Protein AF-A0A8H9XFQ2-F1 (afdb_monomer)

Solvent-accessible surface area (backbone atoms only — not comparable to full-atom values): 13974 Å² total; per-residue (Å²): 137,84,81,80,81,81,75,80,72,84,67,90,79,66,85,78,53,62,92,42,47,67,44,28,39,62,65,38,48,61,23,53,52,25,48,76,68,67,37,56,70,60,16,42,54,41,16,53,50,51,41,72,67,38,56,87,44,69,54,39,43,58,32,30,17,53,38,10,50,50,28,44,71,74,66,39,28,67,59,8,27,60,32,12,71,69,31,70,64,68,60,53,28,48,46,31,42,48,10,36,53,43,24,26,52,20,20,36,76,70,67,37,43,70,55,12,43,55,34,46,53,54,41,53,52,27,38,50,47,15,39,41,24,81,91,42,94,43,48,22,47,77,75,50,72,51,77,29,71,68,24,45,32,38,36,34,38,40,72,37,80,53,85,77,30,34,36,44,38,40,32,43,37,43,44,67,53,40,69,50,72,60,36,32,40,34,36,29,36,40,67,64,35,56,75,67,75,40,69,41,50,32,40,35,34,38,41,28,51,65,37,36,36,35,55,47,77,48,79,36,98,57,82,82,46,72,68,60,50,47,53,52,51,37,44,46,59,62,54,72,66,88,54,59,76,54,68,60,64,44,73,91,59,76,58,58,35,54,62,71,70,26,53,48,23,59,111

Mean predicted aligned error: 8.4 Å

Secondary structure (DSSP, 8-state):
-------------SPPP-SSHHHHHHHHHHHHHHHHTT-HHHHHHHHHHHHHHHTT-TTTHHHHHHHHHHHHHTT-HHHHHHHHTTS---SS-HHHHHHHHHHHHHHHHHT-HHHHHHHHHHHHHHHHHHHT-TTSSS--EEEEEEEETTEEEEEEEEEEEETTEEEEEEEEEEESSTTSPPEEEEEEE-HHHHHTT-TTEEEEEEE-SSBEEEEEEEE-SSPPPHHHHHHHHHHHHHS---------B--SSS-THHHHH-TTTT-

Radius of gyration: 20.67 Å; Cα contacts (8 Å, |Δi|>4): 524; chains: 1; bounding box: 49×50×62 Å

Structure (mmCIF, N/CA/C/O backbone):
data_AF-A0A8H9XFQ2-F1
#
_entry.id   AF-A0A8H9XFQ2-F1
#
loop_
_atom_site.group_PDB
_atom_site.id
_atom_site.type_symbol
_atom_site.label_atom_id
_atom_site.label_alt_id
_atom_site.label_comp_id
_atom_site.label_asym_id
_atom_site.label_entity_id
_atom_site.label_seq_id
_atom_site.pdbx_PDB_ins_code
_atom_site.Cartn_x
_atom_site.Cartn_y
_atom_site.Cartn_z
_atom_site.occupancy
_atom_site.B_iso_or_equiv
_atom_site.auth_seq_id
_atom_site.auth_comp_id
_atom_site.auth_asym_id
_atom_site.auth_atom_id
_atom_site.pdbx_PDB_model_num
ATOM 1 N N . MET A 1 1 ? 18.571 38.499 -32.032 1.00 35.44 1 MET A N 1
ATOM 2 C CA . MET A 1 1 ? 19.255 37.207 -32.250 1.00 35.44 1 MET A CA 1
ATOM 3 C C . MET A 1 1 ? 19.227 36.461 -30.930 1.00 35.44 1 MET A C 1
ATOM 5 O O . MET A 1 1 ? 20.002 36.789 -30.043 1.00 35.44 1 MET A O 1
ATOM 9 N N . SER A 1 2 ? 18.241 35.579 -30.761 1.00 30.44 2 SER A N 1
ATOM 10 C CA . SER A 1 2 ? 18.031 34.816 -29.528 1.00 30.44 2 SER A CA 1
ATOM 11 C C . SER A 1 2 ? 18.984 33.629 -29.488 1.00 30.44 2 SER A C 1
ATOM 13 O O . SER A 1 2 ? 19.006 32.817 -30.411 1.00 30.44 2 SER A O 1
ATOM 15 N N . LEU A 1 3 ? 19.781 33.562 -28.425 1.00 26.95 3 LEU A N 1
ATOM 16 C CA . LEU A 1 3 ? 20.671 32.452 -28.126 1.00 26.95 3 LEU A CA 1
ATOM 17 C C . LEU A 1 3 ? 19.808 31.295 -27.596 1.00 26.95 3 LEU A C 1
ATOM 19 O O . LEU A 1 3 ? 19.250 31.386 -26.504 1.00 26.95 3 LEU A O 1
ATOM 23 N N . LEU A 1 4 ? 19.649 30.243 -28.403 1.00 33.38 4 LEU A N 1
A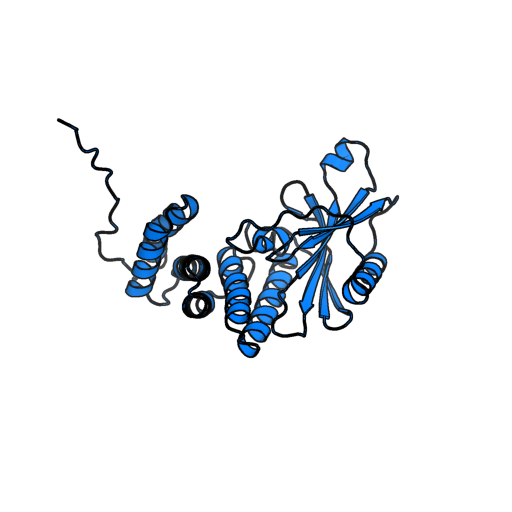TOM 24 C CA . LEU A 1 4 ? 19.074 28.972 -27.968 1.00 33.38 4 LEU A CA 1
ATOM 25 C C . LEU A 1 4 ? 19.936 28.399 -26.838 1.00 33.38 4 LEU A C 1
ATOM 27 O O . LEU A 1 4 ? 21.098 28.052 -27.050 1.00 33.38 4 LEU A O 1
ATOM 31 N N . ALA A 1 5 ? 19.355 28.275 -25.648 1.00 33.88 5 ALA A N 1
ATOM 32 C CA . ALA A 1 5 ? 19.903 27.447 -24.589 1.00 33.88 5 ALA A CA 1
ATOM 33 C C . ALA A 1 5 ? 19.633 25.977 -24.944 1.00 33.88 5 ALA A C 1
ATOM 35 O O . ALA A 1 5 ? 18.516 25.479 -24.805 1.00 33.88 5 ALA A O 1
ATOM 36 N N . LEU A 1 6 ? 20.668 25.305 -25.446 1.00 31.30 6 LEU A N 1
ATOM 37 C CA . LEU A 1 6 ? 20.726 23.854 -25.577 1.00 31.30 6 LEU A CA 1
ATOM 38 C C . LEU A 1 6 ? 20.784 23.271 -24.154 1.00 31.30 6 LEU A C 1
ATOM 40 O O . LEU A 1 6 ? 21.840 23.255 -23.523 1.00 31.30 6 LEU A O 1
ATOM 44 N N . ILE A 1 7 ? 19.645 22.842 -23.615 1.00 36.00 7 ILE A N 1
ATOM 45 C CA . ILE A 1 7 ? 19.634 22.013 -22.408 1.00 36.00 7 ILE A CA 1
ATOM 46 C C . ILE A 1 7 ? 20.032 20.612 -22.862 1.00 36.00 7 ILE A C 1
ATOM 48 O O . ILE A 1 7 ? 19.317 19.971 -23.630 1.00 36.00 7 ILE A O 1
ATOM 52 N N . ALA A 1 8 ? 21.207 20.167 -22.423 1.00 33.91 8 ALA A N 1
ATOM 53 C CA . ALA A 1 8 ? 21.674 18.808 -22.619 1.00 33.91 8 ALA A CA 1
ATOM 54 C C . ALA A 1 8 ? 20.695 17.843 -21.935 1.00 33.91 8 ALA A C 1
ATOM 56 O O . ALA A 1 8 ? 20.708 17.680 -20.716 1.00 33.91 8 ALA A O 1
ATOM 57 N N . ALA A 1 9 ? 19.841 17.204 -22.733 1.00 36.22 9 ALA A N 1
ATOM 58 C CA . ALA A 1 9 ? 19.281 15.917 -22.370 1.00 36.22 9 ALA A CA 1
ATOM 59 C C . ALA A 1 9 ? 20.473 1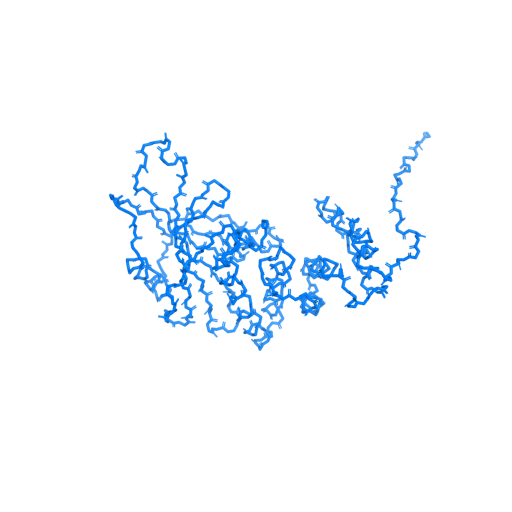4.963 -22.228 1.00 36.22 9 ALA A C 1
ATOM 61 O O . ALA A 1 9 ? 21.181 14.705 -23.206 1.00 36.22 9 ALA A O 1
ATOM 62 N N . ALA A 1 10 ? 20.739 14.493 -21.010 1.00 38.66 10 ALA A N 1
ATOM 63 C CA . ALA A 1 10 ? 21.626 13.361 -20.800 1.00 38.66 10 ALA A CA 1
ATOM 64 C C . ALA A 1 10 ? 20.948 12.151 -21.451 1.00 38.66 10 ALA A C 1
ATOM 66 O O . ALA A 1 10 ? 20.124 11.466 -20.858 1.00 38.66 10 ALA A O 1
ATOM 67 N N . SER A 1 11 ? 21.220 11.970 -22.737 1.00 42.09 11 SER A N 1
ATOM 68 C CA . SER A 1 11 ? 20.744 10.842 -23.512 1.00 42.09 11 SER A CA 1
ATOM 69 C C . SER A 1 11 ? 21.417 9.589 -22.963 1.00 42.09 11 SER A C 1
ATOM 71 O O . SER A 1 11 ? 22.647 9.498 -22.946 1.00 42.09 11 SER A O 1
ATOM 73 N N . LEU A 1 12 ? 20.604 8.625 -22.528 1.00 50.00 12 LEU A N 1
ATOM 74 C CA . LEU A 1 12 ? 20.965 7.211 -22.393 1.00 50.00 12 LEU A CA 1
ATOM 75 C C . LEU A 1 12 ? 21.441 6.708 -23.772 1.00 50.00 12 LEU A C 1
ATOM 77 O O . LEU A 1 12 ? 20.681 6.116 -24.526 1.00 50.00 12 LEU A O 1
ATOM 81 N N . SER A 1 13 ? 22.663 7.063 -24.169 1.00 48.34 13 SER A N 1
ATOM 82 C CA . SER A 1 13 ? 23.185 6.887 -25.535 1.00 48.34 13 SER A CA 1
ATOM 83 C C . SER A 1 13 ? 24.224 5.766 -25.646 1.00 48.34 13 SER A C 1
ATOM 85 O O . SER A 1 13 ? 24.787 5.549 -26.717 1.00 48.34 13 SER A O 1
ATOM 87 N N . GLY A 1 14 ? 24.449 5.018 -24.563 1.00 63.50 14 GLY A N 1
ATOM 88 C CA . GLY A 1 14 ? 25.189 3.756 -24.577 1.00 63.50 14 GLY A CA 1
ATOM 89 C C . GLY A 1 14 ? 24.243 2.549 -24.574 1.00 63.50 14 GLY A C 1
ATOM 90 O O . GLY A 1 14 ? 23.127 2.664 -24.063 1.00 63.50 14 GLY A O 1
ATOM 91 N N . PRO A 1 15 ? 24.660 1.392 -25.124 1.00 79.62 15 PRO A N 1
ATOM 92 C CA . PRO A 1 15 ? 23.912 0.151 -24.953 1.00 79.62 15 PRO A CA 1
ATOM 93 C C . PRO A 1 15 ? 23.769 -0.158 -23.458 1.00 79.62 15 PRO A C 1
ATOM 95 O O . PRO A 1 15 ? 24.742 -0.072 -22.709 1.00 79.62 15 PRO A O 1
ATOM 98 N N . ILE A 1 16 ? 22.552 -0.493 -23.030 1.00 85.88 16 ILE A N 1
ATOM 99 C CA . ILE A 1 16 ? 22.279 -0.894 -21.648 1.00 85.88 16 ILE A CA 1
ATOM 100 C C . ILE A 1 16 ? 22.925 -2.262 -21.418 1.00 85.88 16 ILE A C 1
ATOM 102 O O . ILE A 1 16 ? 22.633 -3.219 -22.137 1.00 85.88 16 ILE A O 1
ATOM 106 N N . ASP A 1 17 ? 23.816 -2.341 -20.432 1.00 86.25 17 ASP A N 1
ATOM 107 C CA . ASP A 1 17 ? 24.439 -3.591 -20.012 1.00 86.25 17 ASP A CA 1
ATOM 108 C C . ASP A 1 17 ? 23.538 -4.321 -19.007 1.00 86.25 17 ASP A C 1
ATOM 110 O O . ASP A 1 17 ? 23.160 -3.776 -17.970 1.00 86.25 17 ASP A O 1
ATOM 114 N N . CYS A 1 18 ? 23.208 -5.571 -19.326 1.00 89.88 18 CYS A N 1
ATOM 115 C CA . CYS A 1 18 ? 22.361 -6.442 -18.516 1.00 89.88 18 CYS A CA 1
ATOM 116 C C . CYS A 1 18 ? 23.128 -7.662 -17.973 1.00 89.88 18 CYS A C 1
ATOM 118 O O . CYS A 1 18 ? 22.508 -8.621 -17.516 1.00 89.88 18 CYS A O 1
ATOM 120 N N . GLN A 1 19 ? 24.467 -7.676 -18.056 1.00 88.88 19 GLN A N 1
ATOM 121 C CA . GLN A 1 19 ? 25.285 -8.822 -17.637 1.00 88.88 19 GLN A CA 1
ATOM 122 C C . GLN A 1 19 ? 25.422 -8.963 -16.118 1.00 88.88 19 GLN A C 1
ATOM 124 O O . GLN A 1 19 ? 25.787 -10.034 -15.633 1.00 88.88 19 GLN A O 1
ATOM 129 N N . SER A 1 20 ? 25.134 -7.907 -15.356 1.00 89.69 20 SER A N 1
ATOM 130 C CA . SER A 1 20 ? 25.153 -7.945 -13.896 1.00 89.69 20 SER A CA 1
ATOM 131 C C . SER A 1 20 ? 24.026 -7.112 -13.301 1.00 89.69 20 SER A C 1
ATOM 133 O O . SER A 1 20 ? 23.589 -6.126 -13.893 1.00 89.69 20 SER A O 1
ATOM 135 N N . ARG A 1 21 ? 23.603 -7.474 -12.087 1.00 88.38 21 ARG A N 1
ATOM 136 C CA . ARG A 1 21 ? 22.627 -6.698 -11.316 1.00 88.38 21 ARG A CA 1
ATOM 137 C C . ARG A 1 21 ? 23.051 -5.237 -11.152 1.00 88.38 21 ARG A C 1
ATOM 139 O O . ARG A 1 21 ? 22.218 -4.352 -11.294 1.00 88.38 21 ARG A O 1
ATOM 146 N N . GLU A 1 22 ? 24.329 -4.980 -10.872 1.00 89.94 22 GLU A N 1
ATOM 147 C CA . GLU A 1 22 ? 24.833 -3.613 -10.678 1.00 89.94 22 GLU A CA 1
ATOM 148 C C . GLU A 1 22 ? 24.691 -2.776 -11.954 1.00 89.94 22 GLU A C 1
ATOM 150 O O . GLU A 1 22 ? 24.220 -1.644 -11.894 1.00 89.94 22 GLU A O 1
ATOM 155 N N . ALA A 1 23 ? 24.988 -3.360 -13.118 1.00 89.81 23 ALA A N 1
ATOM 156 C CA . ALA A 1 23 ? 24.815 -2.685 -14.403 1.00 89.81 23 ALA A CA 1
ATOM 157 C C . ALA A 1 23 ? 23.341 -2.329 -14.681 1.00 89.81 23 ALA A C 1
ATOM 159 O O . ALA A 1 23 ? 23.038 -1.214 -15.112 1.00 89.81 23 ALA A O 1
ATOM 160 N N . VAL A 1 24 ? 22.409 -3.231 -14.351 1.00 90.62 24 VAL A N 1
ATOM 161 C CA . VAL A 1 24 ? 20.963 -2.973 -14.468 1.00 90.62 24 VAL A CA 1
ATOM 162 C C . VAL A 1 24 ? 20.511 -1.872 -13.500 1.00 90.62 24 VAL A C 1
ATOM 164 O O . VAL A 1 24 ? 19.726 -0.994 -13.874 1.00 90.62 24 VAL A O 1
ATOM 167 N N . LEU A 1 25 ? 21.014 -1.873 -12.262 1.00 87.81 25 LEU A N 1
ATOM 168 C CA . LEU A 1 25 ? 20.717 -0.829 -11.277 1.00 87.81 25 LEU A CA 1
ATOM 169 C C . LEU A 1 25 ? 21.249 0.538 -11.724 1.00 87.81 25 LEU A C 1
ATOM 171 O O . LEU A 1 25 ? 20.534 1.536 -11.614 1.00 87.81 25 LEU A O 1
ATOM 175 N N . ASP A 1 26 ? 22.459 0.591 -12.281 1.00 89.81 26 ASP A N 1
ATOM 176 C CA . ASP A 1 26 ? 23.037 1.808 -12.853 1.00 89.81 26 ASP A CA 1
ATOM 177 C C . ASP A 1 26 ? 22.213 2.332 -14.033 1.00 89.81 26 ASP A C 1
ATOM 179 O O . ASP A 1 26 ? 21.959 3.536 -14.109 1.00 89.81 26 ASP A O 1
ATOM 183 N N . ALA A 1 27 ? 21.715 1.446 -14.899 1.00 89.94 27 ALA A N 1
ATOM 184 C CA . ALA A 1 27 ? 20.821 1.817 -15.994 1.00 89.94 27 ALA A CA 1
ATOM 185 C C . ALA A 1 27 ? 19.444 2.306 -15.508 1.00 89.94 27 ALA A C 1
ATOM 187 O O . ALA A 1 27 ? 18.824 3.159 -16.143 1.00 89.94 27 ALA A O 1
ATOM 188 N N . THR A 1 28 ? 18.972 1.811 -14.361 1.00 90.00 28 THR A N 1
ATOM 189 C CA . THR A 1 28 ? 17.671 2.189 -13.785 1.00 90.00 28 THR A CA 1
ATOM 190 C C . THR A 1 28 ? 17.743 3.465 -12.934 1.00 90.00 28 THR A C 1
ATOM 192 O O . THR A 1 28 ? 16.741 4.159 -12.753 1.00 90.00 28 THR A O 1
ATOM 195 N N . ARG A 1 29 ? 18.922 3.844 -12.430 1.00 90.31 29 ARG A N 1
ATOM 196 C CA . ARG A 1 29 ? 19.105 5.031 -11.575 1.00 90.31 29 ARG A CA 1
ATOM 197 C C . ARG A 1 29 ? 18.627 6.346 -12.229 1.00 90.31 29 ARG A C 1
ATOM 199 O O . ARG A 1 29 ? 17.934 7.104 -11.545 1.00 90.31 29 ARG A O 1
ATOM 206 N N . PRO A 1 30 ? 18.902 6.630 -13.519 1.00 90.56 30 PRO A N 1
ATOM 207 C CA . PRO A 1 30 ? 18.349 7.798 -14.208 1.00 90.56 30 PRO A CA 1
ATOM 208 C C . PRO A 1 30 ? 16.820 7.783 -14.304 1.00 90.56 30 PRO A C 1
ATOM 210 O O . PRO A 1 30 ? 16.201 8.835 -14.173 1.00 90.56 30 PRO A O 1
ATOM 213 N N . VAL A 1 31 ? 16.205 6.604 -14.461 1.00 90.75 31 VAL A N 1
ATOM 214 C CA . VAL A 1 31 ? 14.740 6.439 -14.504 1.00 90.75 31 VAL A CA 1
ATOM 215 C C . VAL A 1 31 ? 14.117 6.903 -13.193 1.00 90.75 31 VAL A C 1
ATOM 217 O O . VAL A 1 31 ? 13.203 7.728 -13.187 1.00 90.75 31 VAL A O 1
ATOM 220 N N . LEU A 1 32 ? 14.660 6.429 -12.068 1.00 87.50 32 LEU A N 1
ATOM 221 C CA . LEU A 1 32 ? 14.211 6.834 -10.737 1.00 87.50 32 LEU A CA 1
ATOM 222 C C . LEU A 1 32 ? 14.428 8.335 -10.496 1.00 87.50 32 LEU A C 1
ATOM 224 O O . LEU A 1 32 ? 13.567 9.002 -9.924 1.00 87.50 32 LEU A O 1
ATOM 228 N N . ALA A 1 33 ? 15.561 8.885 -10.942 1.00 87.75 33 ALA A N 1
ATOM 229 C CA . ALA A 1 33 ? 15.841 10.314 -10.827 1.00 87.75 33 ALA A CA 1
ATOM 230 C C . ALA A 1 33 ? 14.840 11.163 -11.631 1.00 87.75 33 ALA A C 1
ATOM 232 O O . ALA A 1 33 ? 14.321 12.149 -11.107 1.00 87.75 33 ALA A O 1
ATOM 233 N N . ALA A 1 34 ? 14.527 10.763 -12.866 1.00 89.00 34 ALA A N 1
ATOM 234 C CA . ALA A 1 34 ? 13.529 11.420 -13.702 1.00 89.00 34 ALA A CA 1
ATOM 235 C C . ALA A 1 34 ? 12.123 11.326 -13.088 1.00 89.00 34 ALA A C 1
ATOM 237 O O . ALA A 1 34 ? 11.422 12.336 -13.032 1.00 89.00 34 ALA A O 1
ATOM 238 N N . TRP A 1 35 ? 11.740 10.159 -12.556 1.00 87.69 35 TRP A N 1
ATOM 239 C CA . TRP A 1 35 ? 10.454 9.962 -11.878 1.00 87.69 35 TRP A CA 1
ATOM 240 C C . TRP A 1 35 ? 10.328 10.856 -10.634 1.00 87.69 35 TRP A C 1
ATOM 242 O O . TRP A 1 35 ? 9.354 11.593 -10.499 1.00 87.69 35 TRP A O 1
ATOM 252 N N . ASN A 1 36 ? 11.355 10.898 -9.776 1.00 84.56 36 ASN A N 1
ATOM 253 C CA . ASN A 1 36 ? 11.384 11.780 -8.600 1.00 84.56 36 ASN A CA 1
ATOM 254 C C . ASN A 1 36 ? 11.344 13.270 -8.979 1.00 84.56 36 ASN A C 1
ATOM 256 O O . ASN A 1 36 ? 10.752 14.079 -8.267 1.00 84.56 36 ASN A O 1
ATOM 260 N N . ALA A 1 37 ? 11.959 13.634 -10.107 1.00 85.62 37 ALA A N 1
ATOM 261 C CA . ALA A 1 37 ? 11.932 14.986 -10.659 1.00 85.62 37 ALA A CA 1
ATOM 262 C C . ALA A 1 37 ? 10.657 15.297 -11.466 1.00 85.62 37 ALA A C 1
ATOM 264 O O . ALA A 1 37 ? 10.576 16.369 -12.065 1.00 85.62 37 ALA A O 1
ATOM 265 N N . GLN A 1 38 ? 9.680 14.382 -11.501 1.00 88.75 38 GLN A N 1
ATOM 266 C CA . GLN A 1 38 ? 8.422 14.517 -12.242 1.00 88.75 38 GLN A CA 1
ATOM 267 C C . GLN A 1 38 ? 8.592 14.709 -13.756 1.00 88.75 38 GLN A C 1
ATOM 269 O O . GLN A 1 38 ? 7.740 15.280 -14.437 1.00 88.75 38 GLN A O 1
ATOM 274 N N . LYS A 1 39 ? 9.698 14.215 -14.311 1.00 91.56 39 LYS A N 1
ATOM 275 C CA . LYS A 1 39 ? 9.962 14.196 -15.750 1.00 91.56 39 LYS A CA 1
ATOM 276 C C . LYS A 1 39 ? 9.398 12.910 -16.350 1.00 91.56 39 LYS A C 1
ATOM 278 O O . LYS A 1 39 ? 10.140 11.986 -16.673 1.00 91.56 39 LYS A O 1
ATOM 283 N N . TRP A 1 40 ? 8.073 12.843 -16.448 1.00 89.69 40 TRP A N 1
ATOM 284 C CA . TRP A 1 40 ? 7.338 11.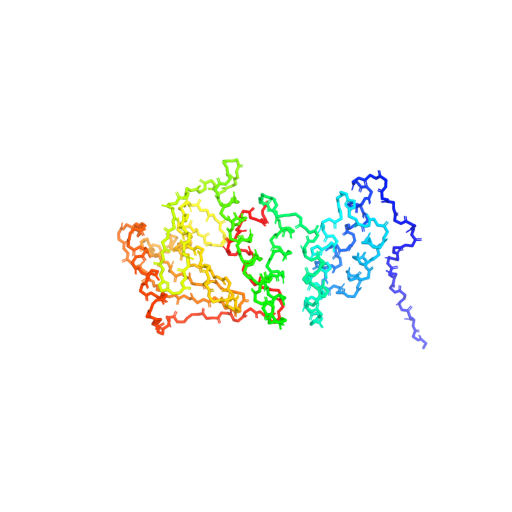604 -16.728 1.00 89.69 40 TRP A CA 1
ATOM 285 C C . TRP A 1 40 ? 7.730 10.933 -18.046 1.00 89.69 40 TRP A C 1
ATOM 287 O O . TRP A 1 40 ? 8.021 9.744 -18.041 1.00 89.69 40 TRP A O 1
ATOM 297 N N . GLU A 1 41 ? 7.849 11.690 -19.139 1.00 92.94 41 GLU A N 1
ATOM 298 C CA . GLU A 1 41 ? 8.255 11.153 -20.451 1.00 92.94 41 GLU A CA 1
ATOM 299 C C . GLU A 1 41 ? 9.685 10.592 -20.457 1.00 92.94 41 GLU A C 1
ATOM 301 O O . GLU A 1 41 ? 9.961 9.560 -21.072 1.00 92.94 41 GLU A O 1
ATOM 306 N N . GLU A 1 42 ? 10.605 11.259 -19.751 1.00 93.69 42 GLU A N 1
ATOM 307 C CA . GLU A 1 42 ? 11.998 10.819 -19.612 1.00 93.69 42 GLU A CA 1
ATOM 308 C C . GLU A 1 42 ? 12.067 9.533 -18.781 1.00 93.69 42 GLU A C 1
ATOM 310 O O . GLU A 1 42 ? 12.721 8.568 -19.180 1.00 93.69 42 GLU A O 1
ATOM 315 N N . ALA A 1 43 ? 11.330 9.489 -17.667 1.00 92.69 43 ALA A N 1
ATOM 316 C CA . ALA A 1 43 ? 11.209 8.299 -16.836 1.00 92.69 43 ALA A CA 1
ATOM 317 C C . ALA A 1 43 ? 10.577 7.137 -17.615 1.00 92.69 43 ALA A C 1
ATOM 319 O O . ALA A 1 43 ? 11.087 6.022 -17.572 1.00 92.69 43 ALA A O 1
ATOM 320 N N . LYS A 1 44 ? 9.514 7.398 -18.382 1.00 93.94 44 LYS A N 1
ATOM 321 C CA . LYS A 1 44 ? 8.823 6.386 -19.182 1.00 93.94 44 LYS A CA 1
ATOM 322 C C . LYS A 1 44 ? 9.746 5.802 -20.244 1.00 93.94 44 LYS A C 1
ATOM 324 O O . LYS A 1 44 ? 9.955 4.594 -20.276 1.00 93.94 44 LYS A O 1
ATOM 329 N N . SER A 1 45 ? 10.359 6.664 -21.052 1.00 94.50 45 SER A N 1
ATOM 330 C CA . SER A 1 45 ? 11.282 6.244 -22.111 1.00 94.50 45 SER A CA 1
ATOM 331 C C . SER A 1 45 ? 12.472 5.462 -21.548 1.00 94.50 45 SER A C 1
ATOM 333 O O . SER A 1 45 ? 12.900 4.471 -22.135 1.00 94.50 45 SER A O 1
ATOM 335 N N . GLY A 1 46 ? 12.997 5.881 -20.392 1.00 94.56 46 GLY A N 1
ATOM 336 C CA . GLY A 1 46 ? 14.079 5.178 -19.710 1.00 94.56 46 GLY A CA 1
ATOM 337 C C . GLY A 1 46 ? 13.658 3.813 -19.156 1.00 94.56 46 GLY A C 1
ATOM 338 O O . GLY A 1 46 ? 14.389 2.840 -19.337 1.00 94.56 46 GLY A O 1
ATOM 339 N N . ALA A 1 47 ? 12.482 3.714 -18.527 1.00 95.25 47 ALA A N 1
ATOM 340 C CA . ALA A 1 47 ? 11.939 2.445 -18.042 1.00 95.25 47 ALA A CA 1
ATOM 341 C C . ALA A 1 47 ? 11.724 1.458 -19.199 1.00 95.25 47 ALA A C 1
ATOM 343 O O . ALA A 1 47 ? 12.190 0.321 -19.124 1.00 95.25 47 ALA A O 1
ATOM 344 N N . ASP A 1 48 ? 11.101 1.917 -20.288 1.00 95.56 48 ASP A N 1
ATOM 345 C CA . ASP A 1 48 ? 10.860 1.118 -21.492 1.00 95.56 48 ASP A CA 1
ATOM 346 C C . ASP A 1 48 ? 12.182 0.623 -22.100 1.00 95.56 48 ASP A C 1
ATOM 348 O O . ASP A 1 48 ? 12.295 -0.549 -22.461 1.00 95.56 48 ASP A O 1
ATOM 352 N N . ALA A 1 49 ? 13.213 1.475 -22.157 1.00 95.00 49 ALA A N 1
ATOM 353 C CA . ALA A 1 49 ? 14.533 1.098 -22.659 1.00 95.00 49 ALA A CA 1
ATOM 354 C C . ALA A 1 49 ? 15.210 0.023 -21.791 1.00 95.00 49 ALA A C 1
ATOM 356 O O . ALA A 1 49 ? 15.722 -0.961 -22.330 1.00 95.00 49 ALA A O 1
ATOM 357 N N . VAL A 1 50 ? 15.189 0.172 -20.459 1.00 94.94 50 VAL A N 1
ATOM 358 C CA . VAL A 1 50 ? 15.750 -0.825 -19.528 1.00 94.94 50 VAL A CA 1
ATOM 359 C C . VAL A 1 50 ? 15.009 -2.155 -19.642 1.00 94.94 50 VAL A C 1
ATOM 361 O O . VAL A 1 50 ? 15.648 -3.201 -19.741 1.00 94.94 50 VAL A O 1
ATOM 364 N N . ILE A 1 51 ? 13.675 -2.133 -19.674 1.00 95.69 51 ILE A N 1
ATOM 365 C CA . ILE A 1 51 ? 12.849 -3.342 -19.793 1.00 95.69 51 ILE A CA 1
ATOM 366 C C . ILE A 1 51 ? 13.090 -4.034 -21.137 1.00 95.69 51 ILE A C 1
ATOM 368 O O . ILE A 1 51 ? 13.270 -5.251 -21.176 1.00 95.69 51 ILE A O 1
ATOM 372 N N . ALA A 1 52 ? 13.135 -3.279 -22.237 1.00 95.12 52 ALA A N 1
ATOM 373 C CA . ALA A 1 52 ? 13.385 -3.833 -23.563 1.00 95.12 52 ALA A CA 1
ATOM 374 C C . ALA A 1 52 ? 14.778 -4.472 -23.674 1.00 95.12 52 ALA A C 1
ATOM 376 O O . ALA A 1 52 ? 14.923 -5.508 -24.321 1.00 95.12 52 ALA A O 1
ATOM 377 N N . ALA A 1 53 ? 15.791 -3.878 -23.036 1.00 94.50 53 ALA A N 1
ATOM 378 C CA . ALA A 1 53 ? 17.157 -4.390 -23.058 1.00 94.50 53 ALA A CA 1
ATOM 379 C C . ALA A 1 53 ? 17.362 -5.590 -22.118 1.00 94.50 53 ALA A C 1
ATOM 381 O O . ALA A 1 53 ? 17.963 -6.588 -22.514 1.00 94.50 53 ALA A O 1
ATOM 382 N N . CYS A 1 54 ? 16.867 -5.500 -20.881 1.00 93.94 54 CYS A N 1
ATOM 383 C CA . CYS A 1 54 ? 17.201 -6.442 -19.810 1.00 93.94 54 CYS A CA 1
ATOM 384 C C . CYS A 1 54 ? 16.086 -7.441 -19.474 1.00 93.94 54 CYS A C 1
ATOM 386 O O . CYS A 1 54 ? 16.307 -8.369 -18.692 1.00 93.94 54 CYS A O 1
ATOM 388 N N . GLY A 1 55 ? 14.894 -7.305 -20.059 1.00 92.62 55 GLY A N 1
ATOM 389 C CA . GLY A 1 55 ? 13.786 -8.233 -19.855 1.00 92.62 55 GLY A CA 1
ATOM 390 C C . GLY A 1 55 ? 13.428 -8.372 -18.377 1.00 92.62 55 GLY A C 1
ATOM 391 O O . GLY A 1 55 ? 13.080 -7.388 -17.738 1.00 92.62 55 GLY A O 1
ATOM 392 N N . LYS A 1 56 ? 13.490 -9.597 -17.840 1.00 89.75 56 LYS A N 1
ATOM 393 C CA . LYS A 1 56 ? 13.240 -9.910 -16.418 1.00 89.75 56 LYS A CA 1
ATOM 394 C C . LYS A 1 56 ? 14.526 -10.235 -15.644 1.00 89.75 56 LYS A C 1
ATOM 396 O O . LYS A 1 56 ? 14.497 -11.055 -14.729 1.00 89.75 56 LYS A O 1
ATOM 401 N N . ALA A 1 57 ? 15.667 -9.680 -16.055 1.00 87.31 57 ALA A N 1
ATOM 402 C CA . ALA A 1 57 ? 16.915 -9.840 -15.312 1.00 87.31 57 ALA A CA 1
ATOM 403 C C . ALA A 1 57 ? 16.790 -9.266 -13.887 1.00 87.31 57 ALA A C 1
ATOM 405 O O . ALA A 1 57 ? 16.021 -8.331 -13.650 1.00 87.31 57 ALA A O 1
ATOM 406 N N . GLU A 1 58 ? 17.562 -9.809 -12.944 1.00 84.56 58 GLU A N 1
ATOM 407 C CA . GLU A 1 58 ? 17.627 -9.282 -11.575 1.00 84.56 58 GLU A CA 1
ATOM 408 C C . GLU A 1 58 ? 18.053 -7.804 -11.594 1.00 84.56 58 GLU A C 1
ATOM 410 O O . GLU A 1 58 ? 19.004 -7.434 -12.286 1.00 84.56 58 GLU A O 1
ATOM 415 N N . GLY A 1 59 ? 17.353 -6.952 -10.842 1.00 84.25 59 GLY A N 1
ATOM 416 C CA . GLY A 1 59 ? 17.577 -5.503 -10.815 1.00 84.25 59 GLY A CA 1
ATOM 417 C C . GLY A 1 59 ? 16.613 -4.697 -11.694 1.00 84.25 59 GLY A C 1
ATOM 418 O O . GLY A 1 59 ? 16.564 -3.473 -11.568 1.00 84.25 59 GLY A O 1
ATOM 419 N N . THR A 1 60 ? 15.818 -5.346 -12.557 1.00 90.81 60 THR A N 1
ATOM 420 C CA . THR A 1 60 ? 14.813 -4.667 -13.403 1.00 90.81 60 THR A CA 1
ATOM 421 C C . THR A 1 60 ? 13.520 -4.309 -12.661 1.00 90.81 60 THR A C 1
ATOM 423 O O . THR A 1 60 ? 12.674 -3.598 -13.204 1.00 90.81 60 THR A O 1
ATOM 426 N N . GLU A 1 61 ? 13.347 -4.745 -11.409 1.00 90.12 61 GLU A N 1
ATOM 427 C CA . GLU A 1 61 ? 12.112 -4.581 -10.631 1.00 90.12 61 GLU A CA 1
ATOM 428 C C . GLU A 1 61 ? 11.718 -3.107 -10.486 1.00 90.12 61 GLU A C 1
ATOM 430 O O . GLU A 1 61 ? 10.534 -2.772 -10.518 1.00 90.12 61 GLU A O 1
ATOM 435 N N . ALA A 1 62 ? 12.705 -2.215 -10.366 1.00 88.88 62 ALA A N 1
ATOM 436 C CA . ALA A 1 62 ? 12.465 -0.778 -10.295 1.00 88.88 62 ALA A CA 1
ATOM 437 C C . ALA A 1 62 ? 11.924 -0.221 -11.616 1.00 88.88 62 ALA A C 1
ATOM 439 O O . ALA A 1 62 ? 10.980 0.566 -11.595 1.00 88.88 62 ALA A O 1
ATOM 440 N N . ALA A 1 63 ? 12.457 -0.661 -12.759 1.00 93.56 63 ALA A N 1
ATOM 441 C CA . ALA A 1 63 ? 11.958 -0.246 -14.065 1.00 93.56 63 ALA A CA 1
ATOM 442 C C . ALA A 1 63 ? 10.512 -0.721 -14.282 1.00 93.56 63 ALA A C 1
ATOM 444 O O . ALA A 1 63 ? 9.675 0.075 -14.698 1.00 93.56 63 ALA A O 1
ATOM 445 N N . TYR A 1 64 ? 10.179 -1.965 -13.913 1.00 95.25 64 TYR A N 1
ATOM 446 C CA . TYR A 1 64 ? 8.798 -2.465 -13.980 1.00 95.25 64 TYR A CA 1
ATOM 447 C C . TYR A 1 64 ? 7.847 -1.734 -13.030 1.00 95.25 64 TYR A C 1
ATOM 449 O O . TYR A 1 64 ? 6.746 -1.370 -13.438 1.00 95.25 64 TYR A O 1
ATOM 457 N N . ALA A 1 65 ? 8.250 -1.498 -11.778 1.00 92.00 65 ALA A N 1
ATOM 458 C CA . ALA A 1 65 ? 7.412 -0.797 -10.809 1.00 92.00 65 ALA A CA 1
ATOM 459 C C . ALA A 1 65 ? 7.118 0.642 -11.263 1.00 92.00 65 ALA A C 1
ATOM 461 O O . ALA A 1 65 ? 5.956 1.047 -11.295 1.00 92.00 65 ALA A O 1
ATOM 462 N N . LEU A 1 66 ? 8.147 1.391 -11.671 1.00 91.62 66 LEU A N 1
ATOM 463 C CA . LEU A 1 66 ? 8.000 2.767 -12.155 1.00 91.62 66 LEU A CA 1
ATOM 464 C C . LEU A 1 66 ? 7.249 2.823 -13.490 1.00 91.62 66 LEU A C 1
ATOM 466 O O . LEU A 1 66 ? 6.353 3.645 -13.648 1.00 91.62 66 LEU A O 1
ATOM 470 N N . GLY A 1 67 ? 7.559 1.921 -14.426 1.00 94.19 67 GLY A N 1
ATOM 471 C CA . GLY A 1 67 ? 6.844 1.803 -15.696 1.00 94.19 67 GLY A CA 1
ATOM 472 C C . GLY A 1 67 ? 5.357 1.502 -15.499 1.00 94.19 67 GLY A C 1
ATOM 473 O O . GLY A 1 67 ? 4.521 2.093 -16.177 1.00 94.19 67 GLY A O 1
ATOM 474 N N . SER A 1 68 ? 5.010 0.650 -14.526 1.00 95.31 68 SER A N 1
ATOM 475 C CA . SER A 1 68 ? 3.610 0.368 -14.194 1.00 95.31 68 SER A CA 1
ATOM 476 C C . SER A 1 68 ? 2.869 1.599 -13.666 1.00 95.31 68 SER A C 1
ATOM 478 O O . SER A 1 68 ? 1.747 1.859 -14.095 1.00 95.31 68 SER A O 1
ATOM 480 N N . ASP A 1 69 ? 3.492 2.382 -12.777 1.00 91.94 69 ASP A N 1
ATOM 481 C CA . ASP A 1 69 ? 2.917 3.629 -12.257 1.00 91.94 69 ASP A CA 1
ATOM 482 C C . ASP A 1 69 ? 2.721 4.660 -13.375 1.00 91.94 69 ASP A C 1
ATOM 484 O O . ASP A 1 69 ? 1.655 5.258 -13.482 1.00 91.94 69 ASP A O 1
ATOM 488 N N . LEU A 1 70 ? 3.710 4.820 -14.258 1.00 92.50 70 LEU A N 1
ATOM 489 C CA . LEU A 1 70 ? 3.623 5.729 -15.404 1.00 92.50 70 LEU A CA 1
ATOM 490 C C . LEU A 1 70 ? 2.499 5.322 -16.369 1.00 92.50 70 LEU A C 1
ATOM 492 O O . LEU A 1 70 ? 1.665 6.157 -16.705 1.00 92.50 70 LEU A O 1
ATOM 496 N N . ALA A 1 71 ? 2.399 4.037 -16.726 1.00 94.88 71 ALA A N 1
ATOM 497 C CA . ALA A 1 71 ? 1.307 3.535 -17.563 1.00 94.88 71 ALA A CA 1
ATOM 498 C C . ALA A 1 71 ? -0.074 3.761 -16.920 1.00 94.88 71 ALA A C 1
ATOM 500 O O . ALA A 1 71 ? -1.021 4.150 -17.600 1.00 94.88 71 ALA A O 1
ATOM 501 N N . TYR A 1 72 ? -0.187 3.582 -15.599 1.00 92.44 72 TYR A N 1
ATOM 502 C CA . TYR A 1 72 ? -1.426 3.858 -14.871 1.00 92.44 72 TYR A CA 1
ATOM 503 C C . TYR A 1 72 ? -1.808 5.342 -14.936 1.00 92.44 72 TYR A C 1
ATOM 505 O O . TYR A 1 72 ? -2.978 5.668 -15.142 1.00 92.44 72 TYR A O 1
ATOM 513 N N . ARG A 1 73 ? -0.832 6.249 -14.790 1.00 88.31 73 ARG A N 1
ATOM 514 C CA . ARG A 1 73 ? -1.046 7.706 -14.892 1.00 88.31 73 ARG A CA 1
ATOM 515 C C . ARG A 1 73 ? -1.509 8.129 -16.286 1.00 88.31 73 ARG A C 1
ATOM 517 O O . ARG A 1 73 ? -2.329 9.037 -16.383 1.00 88.31 73 ARG A O 1
ATOM 524 N N . ASP A 1 74 ? -1.042 7.441 -17.324 1.00 91.31 74 ASP A N 1
ATOM 525 C CA . ASP A 1 74 ? -1.459 7.660 -18.715 1.00 91.31 74 ASP A CA 1
ATOM 526 C C . ASP A 1 74 ? -2.831 7.031 -19.041 1.00 91.31 74 ASP A C 1
ATOM 528 O O . ASP A 1 74 ? -3.359 7.213 -20.139 1.00 91.31 74 ASP A O 1
ATOM 532 N N . GLY A 1 75 ? -3.432 6.295 -18.098 1.00 91.81 75 GLY A N 1
ATOM 533 C CA . GLY A 1 75 ? -4.698 5.582 -18.288 1.00 91.81 75 GLY A CA 1
ATOM 534 C C . GLY A 1 75 ? -4.569 4.254 -19.043 1.00 91.81 75 GLY A C 1
ATOM 535 O O . GLY A 1 75 ? -5.581 3.614 -19.330 1.00 91.81 75 GLY A O 1
ATOM 536 N N . ASP A 1 76 ? -3.348 3.801 -19.340 1.00 96.06 76 ASP A N 1
ATOM 537 C CA . ASP A 1 76 ? -3.088 2.482 -19.921 1.00 96.06 76 ASP A CA 1
ATOM 538 C C . ASP A 1 76 ? -3.045 1.411 -18.819 1.00 96.06 76 ASP A C 1
ATOM 540 O O . ASP A 1 76 ? -2.002 0.864 -18.445 1.00 96.06 76 ASP A O 1
ATOM 544 N N . PHE A 1 77 ? -4.224 1.117 -18.267 1.00 95.31 77 PHE A N 1
ATOM 545 C CA . PHE A 1 77 ? -4.386 0.168 -17.165 1.00 95.31 77 PHE A CA 1
ATOM 546 C C . PHE A 1 77 ? -3.970 -1.261 -17.541 1.00 95.31 77 PHE A C 1
ATOM 548 O O . PHE A 1 77 ? -3.514 -2.017 -16.684 1.00 95.31 77 PHE A O 1
ATOM 555 N N . ALA A 1 78 ? -4.091 -1.643 -18.816 1.00 97.75 78 ALA A N 1
ATOM 556 C CA . ALA A 1 78 ? -3.680 -2.964 -19.284 1.00 97.75 78 ALA A CA 1
ATOM 557 C C . ALA A 1 78 ? -2.156 -3.122 -19.207 1.00 97.75 78 ALA A C 1
ATOM 559 O O . ALA A 1 78 ? -1.662 -4.090 -18.617 1.00 97.75 78 ALA A O 1
ATOM 560 N N . SER A 1 79 ? -1.407 -2.146 -19.729 1.00 97.25 79 SER A N 1
ATOM 561 C CA . SER A 1 79 ? 0.052 -2.137 -19.612 1.00 97.25 79 SER A CA 1
ATOM 562 C C . SER A 1 79 ? 0.498 -2.002 -18.160 1.00 97.25 79 SER A C 1
ATOM 564 O O . SER A 1 79 ? 1.402 -2.723 -17.737 1.00 97.25 79 SER A O 1
ATOM 566 N N . ALA A 1 80 ? -0.160 -1.146 -17.372 1.00 96.19 80 ALA A N 1
ATOM 567 C CA . ALA A 1 80 ? 0.141 -0.975 -15.954 1.00 96.19 80 ALA A CA 1
ATOM 568 C C . ALA A 1 80 ? 0.026 -2.293 -15.174 1.00 96.19 80 ALA A C 1
ATOM 570 O O . ALA A 1 80 ? 0.963 -2.681 -14.471 1.00 96.19 80 ALA A O 1
ATOM 571 N N . LEU A 1 81 ? -1.082 -3.023 -15.350 1.00 96.38 81 LEU A N 1
ATOM 572 C CA . LEU A 1 81 ? -1.293 -4.329 -14.727 1.00 96.38 81 LEU A CA 1
ATOM 573 C C . LEU A 1 81 ? -0.228 -5.342 -15.167 1.00 96.38 81 LEU A C 1
ATOM 575 O O . LEU A 1 81 ? 0.385 -5.995 -14.320 1.00 96.38 81 LEU A O 1
ATOM 579 N N . ASN A 1 82 ? 0.027 -5.445 -16.473 1.00 96.81 82 ASN A N 1
ATOM 580 C CA . ASN A 1 82 ? 1.005 -6.386 -17.018 1.00 96.81 82 ASN A CA 1
ATOM 581 C C . ASN A 1 82 ? 2.427 -6.107 -16.501 1.00 96.81 82 ASN A C 1
ATOM 583 O O . ASN A 1 82 ? 3.137 -7.031 -16.108 1.00 96.81 82 ASN A O 1
ATOM 587 N N . LEU A 1 83 ? 2.849 -4.841 -16.456 1.00 96.62 83 LEU A N 1
ATOM 588 C CA . LEU A 1 83 ? 4.161 -4.450 -15.939 1.00 96.62 83 LEU A CA 1
ATOM 589 C C . LEU A 1 83 ? 4.283 -4.757 -14.444 1.00 96.62 83 LEU A C 1
ATOM 591 O O . LEU A 1 83 ? 5.258 -5.386 -14.029 1.00 96.62 83 LEU A O 1
ATOM 595 N N . ALA A 1 84 ? 3.274 -4.392 -13.650 1.00 94.19 84 ALA A N 1
ATOM 596 C CA . ALA A 1 84 ? 3.277 -4.580 -12.204 1.00 94.19 84 ALA A CA 1
ATOM 597 C C . ALA A 1 84 ? 3.389 -6.054 -11.773 1.00 94.19 84 ALA A C 1
ATOM 599 O O . ALA A 1 84 ? 3.967 -6.354 -10.727 1.00 94.19 84 ALA A O 1
ATOM 600 N N . GLN A 1 85 ? 2.876 -6.990 -12.576 1.00 92.31 85 GLN A N 1
ATOM 601 C CA . GLN A 1 85 ? 2.976 -8.432 -12.317 1.00 92.31 85 GLN A CA 1
ATOM 602 C C . GLN A 1 85 ? 4.408 -8.982 -12.409 1.00 92.31 85 GLN A C 1
ATOM 604 O O . GLN A 1 85 ? 4.670 -10.083 -11.927 1.00 92.31 85 GLN A O 1
ATOM 609 N N . ASN A 1 86 ? 5.346 -8.227 -12.987 1.00 93.12 86 ASN A N 1
ATOM 610 C CA . ASN A 1 86 ? 6.757 -8.613 -13.062 1.00 93.12 86 ASN A CA 1
ATOM 611 C C . ASN A 1 86 ? 7.567 -8.196 -11.830 1.00 93.12 86 ASN A C 1
ATOM 613 O O . ASN A 1 86 ? 8.752 -8.504 -11.761 1.00 93.12 86 ASN A O 1
ATOM 617 N N . VAL A 1 87 ? 6.950 -7.519 -10.858 1.00 90.88 87 VAL A N 1
ATOM 618 C CA . VAL A 1 87 ? 7.610 -7.111 -9.615 1.00 90.88 87 VAL A CA 1
ATOM 619 C C . VAL A 1 87 ? 7.285 -8.125 -8.515 1.00 90.88 87 VAL A C 1
ATOM 621 O O . VAL A 1 87 ? 6.124 -8.228 -8.101 1.00 90.88 87 VAL A O 1
ATOM 624 N N . PRO A 1 88 ? 8.279 -8.874 -8.002 1.00 87.25 88 PRO A N 1
ATOM 625 C CA . PRO A 1 88 ? 8.058 -9.803 -6.903 1.00 87.25 88 PRO A CA 1
ATOM 626 C C . PRO A 1 88 ? 7.545 -9.079 -5.656 1.00 87.25 88 PRO A C 1
ATOM 628 O O . PRO A 1 88 ? 8.061 -8.034 -5.261 1.00 87.25 88 PRO A O 1
ATOM 631 N N . ARG A 1 89 ? 6.547 -9.665 -4.989 1.00 81.88 89 ARG A N 1
ATOM 632 C CA . ARG A 1 89 ? 5.911 -9.085 -3.791 1.00 81.88 89 ARG A CA 1
ATOM 633 C C . ARG A 1 89 ? 6.470 -9.656 -2.492 1.00 81.88 89 ARG A C 1
ATOM 635 O O . ARG A 1 89 ? 5.725 -9.953 -1.562 1.00 81.88 89 ARG A O 1
ATOM 642 N N . HIS A 1 90 ? 7.781 -9.872 -2.451 1.00 71.00 90 HIS A N 1
ATOM 643 C CA . HIS A 1 90 ? 8.449 -10.447 -1.290 1.00 71.00 90 HIS A CA 1
ATOM 644 C C . HIS A 1 90 ? 8.887 -9.358 -0.311 1.00 71.00 90 HIS A C 1
ATOM 646 O O . HIS A 1 90 ? 9.586 -8.424 -0.698 1.00 71.00 90 HIS A O 1
ATOM 652 N N . GLY A 1 91 ? 8.521 -9.535 0.962 1.00 62.31 91 GLY A N 1
ATOM 653 C CA . GLY A 1 91 ? 9.019 -8.730 2.077 1.00 62.31 91 GLY A CA 1
ATOM 654 C C . GLY A 1 91 ? 8.675 -7.234 2.004 1.00 62.31 91 GLY A C 1
ATOM 655 O O . GLY A 1 91 ? 7.943 -6.793 1.119 1.00 62.31 91 GLY A O 1
ATOM 656 N N . PRO A 1 92 ? 9.182 -6.438 2.959 1.00 64.06 92 PRO A N 1
ATOM 657 C CA . PRO A 1 92 ? 9.092 -4.983 2.905 1.00 64.06 92 PRO A CA 1
ATOM 658 C C . PRO A 1 92 ? 9.877 -4.434 1.700 1.00 64.06 92 PRO A C 1
ATOM 660 O O . PRO A 1 92 ? 11.105 -4.453 1.703 1.00 64.06 92 PRO A O 1
ATOM 663 N N . SER A 1 93 ? 9.187 -3.948 0.661 1.00 75.94 93 SER A N 1
ATOM 664 C CA . SER A 1 93 ? 9.836 -3.341 -0.514 1.00 75.94 93 SER A CA 1
ATOM 665 C C . SER A 1 93 ? 9.021 -2.170 -1.090 1.00 75.94 93 SER A C 1
ATOM 667 O O . SER A 1 93 ? 7.873 -2.381 -1.500 1.00 75.94 93 SER A O 1
ATOM 669 N N . PRO A 1 94 ? 9.606 -0.954 -1.208 1.00 75.88 94 PRO A N 1
ATOM 670 C CA . PRO A 1 94 ? 8.948 0.201 -1.831 1.00 75.88 94 PRO A CA 1
ATOM 671 C C . PRO A 1 94 ? 8.427 -0.082 -3.244 1.00 75.88 94 PRO A C 1
ATOM 673 O O . PRO A 1 94 ? 7.360 0.401 -3.624 1.00 75.88 94 PRO A O 1
ATOM 676 N N . LEU A 1 95 ? 9.163 -0.889 -4.011 1.00 81.12 95 LEU A N 1
ATOM 677 C CA . LEU A 1 95 ? 8.823 -1.238 -5.389 1.00 81.12 95 LEU A CA 1
ATOM 678 C C . LEU A 1 95 ? 7.670 -2.236 -5.440 1.00 81.12 95 LEU A C 1
ATOM 680 O O . LEU A 1 95 ? 6.729 -2.049 -6.209 1.00 81.12 95 LEU A O 1
ATOM 684 N N . ALA A 1 96 ? 7.701 -3.247 -4.566 1.00 82.69 96 ALA A N 1
ATOM 685 C CA . ALA A 1 96 ? 6.589 -4.176 -4.412 1.00 82.69 96 ALA A CA 1
ATOM 686 C C . ALA A 1 96 ? 5.313 -3.440 -3.979 1.00 82.69 96 ALA A C 1
ATOM 688 O O . ALA A 1 96 ? 4.219 -3.809 -4.408 1.00 82.69 96 ALA A O 1
ATOM 689 N N . ARG A 1 97 ? 5.449 -2.381 -3.160 1.00 80.62 97 ARG A N 1
ATOM 690 C CA . ARG A 1 97 ? 4.332 -1.519 -2.749 1.00 80.62 97 ARG A CA 1
ATOM 691 C C . ARG A 1 97 ? 3.662 -0.893 -3.949 1.00 80.62 97 ARG A C 1
ATOM 693 O O . ARG A 1 97 ? 2.453 -1.007 -4.120 1.00 80.62 97 ARG A O 1
ATOM 700 N N . LEU A 1 98 ? 4.487 -0.194 -4.726 1.00 84.44 98 LEU A N 1
ATOM 701 C CA . LEU A 1 98 ? 4.065 0.616 -5.848 1.00 84.44 98 LEU A CA 1
ATOM 702 C C . LEU A 1 98 ? 3.379 -0.286 -6.867 1.00 84.44 98 LEU A C 1
ATOM 704 O O . LEU A 1 98 ? 2.199 -0.111 -7.141 1.00 84.44 98 LEU A O 1
ATOM 708 N N . ALA A 1 99 ? 4.078 -1.331 -7.309 1.00 88.94 99 ALA A N 1
ATOM 709 C CA . ALA A 1 99 ? 3.552 -2.278 -8.279 1.00 88.94 99 ALA A CA 1
ATOM 710 C C . ALA A 1 99 ? 2.290 -2.995 -7.775 1.00 88.94 99 ALA A C 1
ATOM 712 O O . ALA A 1 99 ? 1.313 -3.114 -8.507 1.00 88.94 99 ALA A O 1
ATOM 713 N N . GLY A 1 100 ? 2.268 -3.457 -6.522 1.00 88.56 100 GLY A N 1
ATOM 714 C CA . GLY A 1 100 ? 1.110 -4.150 -5.957 1.00 88.56 100 GLY A CA 1
ATOM 715 C C . GLY A 1 100 ? -0.158 -3.293 -5.956 1.00 88.56 100 GLY A C 1
ATOM 716 O O . GLY A 1 100 ? -1.208 -3.742 -6.416 1.00 88.56 100 GLY A O 1
ATOM 717 N N . LEU A 1 101 ? -0.059 -2.047 -5.486 1.00 86.25 101 LEU A N 1
ATOM 718 C CA . LEU A 1 101 ? -1.190 -1.117 -5.469 1.00 86.25 101 LEU A CA 1
ATOM 719 C C . LEU A 1 101 ? -1.629 -0.735 -6.886 1.00 86.25 101 LEU A C 1
ATOM 721 O O . LEU A 1 101 ? -2.825 -0.782 -7.177 1.00 86.25 101 LEU A O 1
ATOM 725 N N . THR A 1 102 ? -0.676 -0.453 -7.778 1.00 89.31 102 THR A N 1
ATOM 726 C CA . THR A 1 102 ? -0.954 -0.188 -9.193 1.00 89.31 102 THR A CA 1
ATOM 727 C C . THR A 1 102 ? -1.685 -1.357 -9.849 1.00 89.31 102 THR A C 1
ATOM 729 O O . THR A 1 102 ? -2.655 -1.139 -10.573 1.00 89.31 102 THR A O 1
ATOM 732 N N . ALA A 1 103 ? -1.291 -2.602 -9.561 1.00 92.44 103 ALA A N 1
ATOM 733 C CA . ALA A 1 103 ? -1.941 -3.792 -10.103 1.00 92.44 103 ALA A CA 1
ATOM 734 C C . ALA A 1 103 ? -3.405 -3.907 -9.647 1.00 92.44 103 ALA A C 1
ATOM 736 O O . ALA A 1 103 ? -4.287 -4.111 -10.479 1.00 92.44 103 ALA A O 1
ATOM 737 N N . VAL A 1 104 ? -3.683 -3.711 -8.350 1.00 91.06 104 VAL A N 1
ATOM 738 C CA . VAL A 1 104 ? -5.059 -3.720 -7.817 1.00 91.06 104 VAL A CA 1
ATOM 739 C C . VAL A 1 104 ? -5.911 -2.652 -8.500 1.00 91.06 104 VAL A C 1
ATOM 741 O O . VAL A 1 104 ? -7.003 -2.952 -8.978 1.00 91.06 104 VAL A O 1
ATOM 744 N N . GLN A 1 105 ? -5.423 -1.412 -8.568 1.00 89.56 105 GLN A N 1
ATOM 745 C CA . GLN A 1 105 ? -6.185 -0.311 -9.161 1.00 89.56 105 GLN A CA 1
ATOM 746 C C . GLN A 1 105 ? -6.417 -0.502 -10.658 1.00 89.56 105 GLN A C 1
ATOM 748 O O . GLN A 1 105 ? -7.518 -0.253 -11.138 1.00 89.56 105 GLN A O 1
ATOM 753 N N . SER A 1 106 ? -5.404 -0.976 -11.382 1.00 93.25 106 SER A N 1
ATOM 754 C CA . SER A 1 106 ? -5.502 -1.235 -12.818 1.00 93.25 106 SER A CA 1
ATOM 755 C C . SER A 1 106 ? -6.515 -2.337 -13.115 1.00 93.25 106 SER A C 1
ATOM 757 O O . SER A 1 106 ? -7.360 -2.169 -13.988 1.00 93.25 106 SER A O 1
ATOM 759 N N . ALA A 1 107 ? -6.493 -3.434 -12.350 1.00 95.06 107 ALA A N 1
ATOM 760 C CA . ALA A 1 107 ? -7.472 -4.509 -12.491 1.00 95.06 107 ALA A CA 1
ATOM 761 C C . ALA A 1 107 ? -8.906 -4.020 -12.224 1.00 95.06 107 ALA A C 1
ATOM 763 O O . ALA A 1 107 ? -9.818 -4.323 -12.993 1.00 95.06 107 ALA A O 1
ATOM 764 N N . ILE A 1 108 ? -9.099 -3.196 -11.186 1.00 93.06 108 ILE A N 1
ATOM 765 C CA . ILE A 1 108 ? -10.396 -2.569 -10.891 1.00 93.06 108 ILE A CA 1
ATOM 766 C C . ILE A 1 108 ? -10.842 -1.657 -12.042 1.00 93.06 108 ILE A C 1
ATOM 768 O O . ILE A 1 108 ? -11.991 -1.743 -12.471 1.00 93.06 108 ILE A O 1
ATOM 772 N N . ALA A 1 109 ? -9.948 -0.811 -12.562 1.00 92.69 109 ALA A N 1
ATOM 773 C CA . ALA A 1 109 ? -10.250 0.118 -13.651 1.00 92.69 109 ALA A CA 1
ATOM 774 C C . ALA A 1 109 ? -10.609 -0.598 -14.966 1.00 92.69 109 ALA A C 1
ATOM 776 O O . ALA A 1 109 ? -11.438 -0.108 -15.729 1.00 92.69 109 ALA A O 1
ATOM 777 N N . LEU A 1 110 ? -10.030 -1.778 -15.205 1.00 96.12 110 LEU A N 1
ATOM 778 C CA . LEU A 1 110 ? -10.363 -2.652 -16.334 1.00 96.12 110 LEU A CA 1
ATOM 779 C C . LEU A 1 110 ? -11.665 -3.444 -16.133 1.00 96.12 110 LEU A C 1
ATOM 781 O O . LEU A 1 110 ? -12.154 -4.055 -17.081 1.00 96.12 110 LEU A O 1
ATOM 785 N N . GLY A 1 111 ? -12.219 -3.473 -14.917 1.00 96.19 111 GLY A N 1
ATOM 786 C CA . GLY A 1 111 ? -13.340 -4.348 -14.568 1.00 96.19 111 GLY A CA 1
ATOM 787 C C . GLY A 1 111 ? -12.963 -5.834 -14.490 1.00 96.19 111 GLY A C 1
ATOM 788 O O . GLY A 1 111 ? -13.851 -6.687 -14.491 1.00 96.19 111 GLY A O 1
ATOM 789 N N . ASP A 1 112 ? -11.670 -6.160 -14.409 1.00 97.12 112 ASP A N 1
ATOM 790 C CA . ASP A 1 112 ? -11.174 -7.531 -14.284 1.00 97.12 112 ASP A CA 1
ATOM 791 C C . ASP A 1 112 ? -11.277 -7.991 -12.822 1.00 97.12 112 ASP A C 1
ATOM 793 O O . ASP A 1 112 ? -10.381 -7.785 -11.998 1.00 97.12 112 ASP A O 1
ATOM 797 N N . ALA A 1 113 ? -12.421 -8.592 -12.493 1.00 96.25 113 ALA A N 1
ATOM 798 C CA . ALA A 1 113 ? -12.737 -9.055 -11.147 1.00 96.25 113 ALA A CA 1
ATOM 799 C C . ALA A 1 113 ? -11.764 -10.132 -10.636 1.00 96.25 113 ALA A C 1
ATOM 801 O O . ALA A 1 113 ? -11.369 -10.088 -9.470 1.00 96.25 113 ALA A O 1
ATOM 802 N N . GLU A 1 114 ? -11.359 -11.072 -11.496 1.00 95.62 114 GLU A N 1
ATOM 803 C CA . GLU A 1 114 ? -10.463 -12.171 -11.118 1.00 95.62 114 GLU A CA 1
ATOM 804 C C . GLU A 1 114 ? -9.060 -11.640 -10.812 1.00 95.62 114 GLU A C 1
ATOM 806 O O . GLU A 1 114 ? -8.465 -11.983 -9.784 1.00 95.62 114 GLU A O 1
ATOM 811 N N . ALA A 1 115 ? -8.537 -10.755 -11.668 1.00 95.06 115 ALA A N 1
ATOM 812 C CA . ALA A 1 115 ? -7.272 -10.098 -11.389 1.00 95.06 115 ALA A CA 1
ATOM 813 C C . ALA A 1 115 ? -7.361 -9.255 -10.117 1.00 95.06 115 ALA A C 1
ATOM 815 O O . ALA A 1 115 ? -6.508 -9.403 -9.244 1.00 95.06 115 ALA A O 1
ATOM 816 N N . ALA A 1 116 ? -8.405 -8.439 -9.957 1.00 94.00 116 ALA A N 1
ATOM 817 C CA . ALA A 1 116 ? -8.560 -7.588 -8.783 1.00 94.00 116 ALA A CA 1
ATOM 818 C C . ALA A 1 116 ? -8.559 -8.406 -7.482 1.00 94.00 116 ALA A C 1
ATOM 820 O O . ALA A 1 116 ? -7.856 -8.050 -6.537 1.00 94.00 116 ALA A O 1
ATOM 821 N N . GLU A 1 117 ? -9.282 -9.526 -7.422 1.00 94.25 117 GLU A N 1
ATOM 822 C CA . GLU A 1 117 ? -9.286 -10.409 -6.252 1.00 94.25 117 GLU A CA 1
ATOM 823 C C . GLU A 1 117 ? -7.894 -10.985 -5.954 1.00 94.25 117 GLU A C 1
ATOM 825 O O . GLU A 1 117 ? -7.396 -10.858 -4.829 1.00 94.25 117 GLU A O 1
ATOM 830 N N . ARG A 1 118 ? -7.226 -11.544 -6.969 1.00 92.81 118 ARG A N 1
ATOM 831 C CA . ARG A 1 118 ? -5.874 -12.102 -6.838 1.00 92.81 118 ARG A CA 1
ATOM 832 C C . ARG A 1 118 ? -4.868 -11.054 -6.357 1.00 92.81 118 ARG A C 1
ATOM 834 O O . ARG A 1 118 ? -4.082 -11.324 -5.445 1.00 92.81 118 ARG A O 1
ATOM 841 N N . GLU A 1 119 ? -4.894 -9.858 -6.944 1.00 91.56 119 GLU A N 1
ATOM 842 C CA . GLU A 1 119 ? -3.972 -8.781 -6.583 1.00 91.56 119 GLU A CA 1
ATOM 843 C C . GLU A 1 119 ? -4.250 -8.257 -5.164 1.00 91.56 119 GLU A C 1
ATOM 845 O O . GLU A 1 119 ? -3.307 -8.049 -4.396 1.00 91.56 119 GLU A O 1
ATOM 850 N N . LYS A 1 120 ? -5.523 -8.124 -4.758 1.00 91.31 120 LYS A N 1
ATOM 851 C CA . LYS A 1 120 ? -5.897 -7.713 -3.392 1.00 91.31 120 LYS A CA 1
ATOM 852 C C . LYS A 1 120 ? -5.367 -8.682 -2.340 1.00 91.31 120 LYS A C 1
ATOM 854 O O . LYS A 1 120 ? -4.800 -8.243 -1.337 1.00 91.31 120 LYS A O 1
ATOM 859 N N . LEU A 1 121 ? -5.517 -9.986 -2.570 1.00 90.88 121 LEU A N 1
ATOM 860 C CA . LEU A 1 121 ? -5.006 -11.015 -1.665 1.00 90.88 121 LEU A CA 1
ATOM 861 C C . LEU A 1 121 ? -3.481 -10.940 -1.550 1.00 90.88 121 LEU A C 1
ATOM 863 O O . LEU A 1 121 ? -2.959 -10.866 -0.437 1.00 90.88 121 LEU A O 1
ATOM 867 N N . ALA A 1 122 ? -2.772 -10.868 -2.677 1.00 89.25 122 ALA A N 1
ATOM 868 C CA . ALA A 1 122 ? -1.316 -10.783 -2.681 1.00 89.25 122 ALA A CA 1
ATOM 869 C C . ALA A 1 122 ? -0.795 -9.525 -1.965 1.00 89.25 122 ALA A C 1
ATOM 871 O O . ALA A 1 122 ? 0.129 -9.616 -1.158 1.00 89.25 122 ALA A O 1
ATOM 872 N N . VAL A 1 123 ? -1.400 -8.361 -2.219 1.00 88.12 123 VAL A N 1
ATOM 873 C CA . VAL A 1 123 ? -1.023 -7.102 -1.561 1.00 88.12 123 VAL A CA 1
ATOM 874 C C . VAL A 1 123 ? -1.325 -7.150 -0.066 1.00 88.12 123 VAL A C 1
ATOM 876 O O . VAL A 1 123 ? -0.465 -6.786 0.731 1.00 88.12 123 VAL A O 1
ATOM 879 N N . SER A 1 124 ? -2.500 -7.642 0.341 1.00 88.75 124 SER A N 1
ATOM 880 C CA . SER A 1 124 ? -2.851 -7.752 1.763 1.00 88.75 124 SER A CA 1
ATOM 881 C C . SER A 1 124 ? -1.884 -8.657 2.536 1.00 88.75 124 SER A C 1
ATOM 883 O O . SER A 1 124 ? -1.416 -8.275 3.608 1.00 88.75 124 SER A O 1
ATOM 885 N N . ALA A 1 125 ? -1.500 -9.802 1.963 1.00 88.62 125 ALA A N 1
ATOM 886 C CA . ALA A 1 125 ? -0.516 -10.708 2.549 1.00 88.62 125 ALA A CA 1
ATOM 887 C C . ALA A 1 125 ? 0.868 -10.053 2.666 1.00 88.62 125 ALA A C 1
ATOM 889 O O . ALA A 1 125 ? 1.545 -10.207 3.682 1.00 88.62 125 ALA A O 1
ATOM 890 N N . ALA A 1 126 ? 1.273 -9.287 1.652 1.00 85.94 126 ALA A N 1
ATOM 891 C CA . ALA A 1 126 ? 2.548 -8.589 1.666 1.00 85.94 126 ALA A CA 1
ATOM 892 C C . ALA A 1 126 ? 2.579 -7.485 2.740 1.00 85.94 126 ALA A C 1
ATOM 894 O O . ALA A 1 126 ? 3.542 -7.395 3.502 1.00 85.94 126 ALA A O 1
ATOM 895 N N . ILE A 1 127 ? 1.495 -6.712 2.882 1.00 86.12 127 ILE A N 1
ATOM 896 C CA . ILE A 1 127 ? 1.362 -5.710 3.950 1.00 86.12 127 ILE A CA 1
ATOM 897 C C . ILE A 1 127 ? 1.532 -6.366 5.323 1.00 86.12 127 ILE A C 1
ATOM 899 O O . ILE A 1 127 ? 2.353 -5.901 6.113 1.00 86.12 127 ILE A O 1
ATOM 903 N N . VAL A 1 128 ? 0.814 -7.465 5.590 1.00 88.56 128 VAL A N 1
ATOM 904 C CA . VAL A 1 128 ? 0.960 -8.215 6.849 1.00 88.56 128 VAL A CA 1
ATOM 905 C C . VAL A 1 128 ? 2.416 -8.624 7.056 1.00 88.56 128 VAL A C 1
ATOM 907 O O . VAL A 1 128 ? 2.982 -8.310 8.099 1.00 88.56 128 VAL A O 1
ATOM 910 N N . ALA A 1 129 ? 3.043 -9.241 6.051 1.00 85.94 129 ALA A N 1
ATOM 911 C CA . ALA A 1 129 ? 4.417 -9.724 6.147 1.00 85.94 129 ALA A CA 1
ATOM 912 C C . ALA A 1 129 ? 5.422 -8.620 6.511 1.00 85.94 129 ALA A C 1
ATOM 914 O O . ALA A 1 129 ? 6.339 -8.870 7.287 1.00 85.94 129 ALA A O 1
ATOM 915 N N . ALA A 1 130 ? 5.258 -7.403 5.990 1.00 83.00 130 ALA A N 1
ATOM 916 C CA . ALA A 1 130 ? 6.146 -6.296 6.335 1.00 83.00 130 ALA A CA 1
ATOM 917 C C . ALA A 1 130 ? 5.863 -5.684 7.704 1.00 83.00 130 ALA A C 1
ATOM 919 O O . ALA A 1 130 ? 6.805 -5.306 8.398 1.00 83.00 130 ALA A O 1
ATOM 920 N N . LEU A 1 131 ? 4.590 -5.577 8.098 1.00 85.69 131 LEU A N 1
ATOM 921 C CA . LEU A 1 131 ? 4.239 -5.088 9.430 1.00 85.69 131 LEU A CA 1
ATOM 922 C C . LEU A 1 131 ? 4.769 -6.037 10.510 1.00 85.69 131 LEU A C 1
ATOM 924 O O . LEU A 1 131 ? 5.234 -5.575 11.546 1.00 85.69 131 LEU A O 1
ATOM 928 N N . THR A 1 132 ? 4.751 -7.346 10.255 1.00 88.81 132 THR A N 1
ATOM 929 C CA . THR A 1 132 ? 5.147 -8.376 11.223 1.00 88.81 132 THR A CA 1
ATOM 930 C C . THR A 1 132 ? 6.554 -8.932 11.002 1.00 88.81 132 THR A C 1
ATOM 932 O O . THR A 1 132 ? 6.903 -9.944 11.608 1.00 88.81 132 THR A O 1
ATOM 935 N N . PHE A 1 133 ? 7.365 -8.338 10.117 1.00 86.31 133 PHE A N 1
ATOM 936 C CA . PHE A 1 133 ? 8.707 -8.851 9.835 1.00 86.31 133 PHE A CA 1
ATOM 937 C C . PHE A 1 133 ? 9.573 -8.778 11.111 1.00 86.31 133 PHE A C 1
ATOM 939 O O . PHE A 1 133 ? 9.730 -7.676 11.646 1.00 86.31 133 PHE A O 1
ATOM 946 N N . PRO A 1 134 ? 10.139 -9.900 11.610 1.00 83.56 134 PRO A N 1
ATOM 947 C CA . PRO A 1 134 ? 10.814 -9.931 12.914 1.00 83.56 134 PRO A CA 1
ATOM 948 C C . PRO A 1 134 ? 11.994 -8.963 13.027 1.00 83.56 134 PRO A C 1
ATOM 950 O O . PRO A 1 134 ? 12.149 -8.280 14.038 1.00 83.56 134 PRO A O 1
ATOM 953 N N . ASP A 1 135 ? 12.776 -8.855 11.954 1.00 82.19 135 ASP A N 1
ATOM 954 C CA . ASP A 1 135 ? 13.936 -7.963 11.877 1.00 82.19 135 ASP A CA 1
ATOM 955 C C . ASP A 1 135 ? 13.575 -6.590 11.286 1.00 82.19 135 ASP A C 1
ATOM 957 O O . ASP A 1 135 ? 14.440 -5.745 11.061 1.00 82.19 135 ASP A O 1
ATOM 961 N N . GLY A 1 136 ? 12.285 -6.354 11.030 1.00 77.50 136 GLY A N 1
ATOM 962 C CA . GLY A 1 136 ? 11.782 -5.112 10.465 1.00 77.50 136 GLY A CA 1
ATOM 963 C C . GLY A 1 136 ? 11.776 -3.962 11.472 1.00 77.50 136 GLY A C 1
ATOM 964 O O . GLY A 1 136 ? 11.963 -4.166 12.675 1.00 77.50 136 GLY A O 1
ATOM 965 N N . PRO A 1 137 ? 11.527 -2.731 11.002 1.00 75.69 137 PRO A N 1
ATOM 966 C CA . PRO A 1 137 ? 11.418 -1.561 11.872 1.00 75.69 137 PRO A CA 1
ATOM 967 C C . PRO A 1 137 ? 10.128 -1.541 12.708 1.00 75.69 137 PRO A C 1
ATOM 969 O O . PRO A 1 137 ? 10.088 -0.861 13.727 1.00 75.69 137 PRO A O 1
ATOM 972 N N . ILE A 1 138 ? 9.084 -2.269 12.287 1.00 83.62 138 ILE A N 1
ATOM 973 C CA . ILE A 1 138 ? 7.758 -2.256 12.929 1.00 83.62 138 ILE A CA 1
ATOM 974 C C . ILE A 1 138 ? 7.599 -3.396 13.940 1.00 83.62 138 ILE A C 1
ATOM 976 O O . ILE A 1 138 ? 7.187 -3.148 15.068 1.00 83.62 138 ILE A O 1
ATOM 980 N N . ARG A 1 139 ? 7.944 -4.638 13.562 1.00 86.88 139 ARG A N 1
ATOM 981 C CA . ARG A 1 139 ? 7.867 -5.836 14.431 1.00 86.88 139 ARG A CA 1
ATOM 982 C C . ARG A 1 139 ? 6.493 -6.036 15.078 1.00 86.88 139 ARG A C 1
ATOM 984 O O . ARG A 1 139 ? 6.386 -6.446 16.232 1.00 86.88 139 ARG A O 1
ATOM 991 N N . GLY A 1 140 ? 5.442 -5.725 14.330 1.00 91.06 140 GLY A N 1
ATOM 992 C CA . GLY A 1 140 ? 4.071 -5.862 14.784 1.00 91.06 140 GLY A CA 1
ATOM 993 C C . GLY A 1 140 ? 3.683 -7.319 15.026 1.00 91.06 140 GLY A C 1
ATOM 994 O O . GLY A 1 140 ? 4.280 -8.261 14.498 1.00 91.06 140 GLY A O 1
ATOM 995 N N . ARG A 1 141 ? 2.631 -7.503 15.814 1.00 94.69 141 ARG A N 1
ATOM 996 C CA . ARG A 1 141 ? 2.032 -8.788 16.151 1.00 94.69 141 ARG A CA 1
ATOM 997 C C . ARG A 1 141 ? 0.699 -8.930 15.430 1.00 94.69 141 ARG A C 1
ATOM 999 O O . ARG A 1 141 ? -0.211 -8.127 15.619 1.00 94.69 141 ARG A O 1
ATOM 1006 N N . MET A 1 142 ? 0.562 -9.975 14.619 1.00 94.88 142 MET A N 1
ATOM 1007 C CA . MET A 1 142 ? -0.726 -10.321 14.019 1.00 94.88 142 MET A CA 1
ATOM 1008 C C . MET A 1 142 ? -1.695 -10.774 15.117 1.00 94.88 142 MET A C 1
ATOM 1010 O O . MET A 1 142 ? -1.389 -11.690 15.880 1.00 94.88 142 MET A O 1
ATOM 1014 N N . LEU A 1 143 ? -2.863 -10.137 15.188 1.00 96.19 143 LEU A N 1
ATOM 1015 C CA . LEU A 1 143 ? -3.921 -10.471 16.147 1.00 96.19 143 LEU A CA 1
ATOM 1016 C C . LEU A 1 143 ? -4.938 -11.471 15.580 1.00 96.19 143 LEU A C 1
ATOM 1018 O O . LEU A 1 143 ? -5.691 -12.085 16.332 1.00 96.19 143 LEU A O 1
ATOM 1022 N N . GLY A 1 144 ? -4.946 -11.654 14.258 1.00 93.50 144 GLY A N 1
ATOM 1023 C CA . GLY A 1 144 ? -5.835 -12.565 13.543 1.00 93.50 144 GLY A CA 1
ATOM 1024 C C . GLY A 1 144 ? -6.661 -11.840 12.486 1.00 93.50 144 GLY A C 1
ATOM 1025 O O . GLY A 1 144 ? -6.333 -10.725 12.077 1.00 93.50 144 GLY A O 1
ATOM 1026 N N . GLY A 1 145 ? -7.733 -12.486 12.030 1.00 95.06 145 GLY A N 1
ATOM 1027 C CA . GLY A 1 145 ? -8.685 -11.883 11.106 1.00 95.06 145 GLY A CA 1
ATOM 1028 C C . GLY A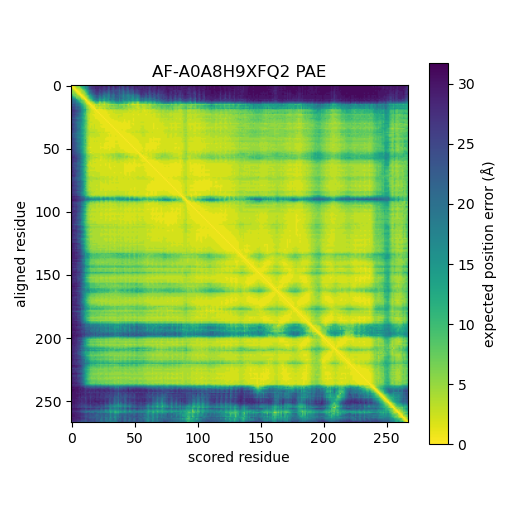 1 145 ? -10.131 -12.177 11.483 1.00 95.06 145 GLY A C 1
ATOM 1029 O O . GLY A 1 145 ? -10.426 -13.200 12.101 1.00 95.06 145 GLY A O 1
ATOM 1030 N N . PHE A 1 146 ? -11.032 -11.274 11.106 1.00 96.69 146 PHE A N 1
ATOM 1031 C CA . PHE A 1 146 ? -12.471 -11.393 11.337 1.00 96.69 146 PHE A CA 1
ATOM 1032 C C . PHE A 1 146 ? -13.288 -10.874 10.146 1.00 96.69 146 PHE A C 1
ATOM 1034 O O . PHE A 1 146 ? -12.845 -10.011 9.388 1.00 96.69 146 PHE A O 1
ATOM 1041 N N . ALA A 1 147 ? -14.486 -11.426 9.964 1.00 95.75 147 ALA A N 1
ATOM 1042 C CA . ALA A 1 147 ? -15.423 -10.939 8.959 1.00 95.75 147 ALA A CA 1
ATOM 1043 C C . ALA A 1 147 ? -16.195 -9.727 9.501 1.00 95.75 147 ALA A C 1
ATOM 1045 O O . ALA A 1 147 ? -16.656 -9.754 10.639 1.00 95.75 147 ALA A O 1
ATOM 1046 N N . ALA A 1 148 ? -16.365 -8.700 8.671 1.00 93.50 148 ALA A N 1
ATOM 1047 C CA . ALA A 1 148 ? -17.142 -7.503 8.986 1.00 93.50 148 ALA A CA 1
ATOM 1048 C C . ALA A 1 148 ? -17.980 -7.103 7.762 1.00 93.50 148 ALA A C 1
ATOM 1050 O O . ALA A 1 148 ? -17.487 -6.461 6.827 1.00 93.50 148 ALA A O 1
ATOM 1051 N N . GLY A 1 149 ? -19.240 -7.550 7.738 1.00 89.06 149 GLY A N 1
ATOM 1052 C CA . GLY A 1 149 ? -20.096 -7.467 6.551 1.00 89.06 149 GLY A CA 1
ATOM 1053 C C . GLY A 1 149 ? -19.472 -8.201 5.359 1.00 89.06 149 GLY A C 1
ATOM 1054 O O . GLY A 1 149 ? -18.984 -9.322 5.494 1.00 89.06 149 GLY A O 1
ATOM 1055 N N . GLU A 1 150 ? -19.411 -7.532 4.208 1.00 91.06 150 GLU A N 1
ATOM 1056 C CA . GLU A 1 150 ? -18.808 -8.044 2.964 1.00 91.06 150 GLU A CA 1
ATOM 1057 C C . GLU A 1 150 ? -17.273 -7.902 2.915 1.00 91.06 150 GLU A C 1
ATOM 1059 O O . GLU A 1 150 ? -16.672 -7.842 1.840 1.00 91.06 150 GLU A O 1
ATOM 1064 N N . ASN A 1 151 ? -16.605 -7.814 4.068 1.00 95.06 151 ASN A N 1
ATOM 1065 C CA . ASN A 1 151 ? -15.160 -7.610 4.150 1.00 95.06 151 ASN A CA 1
ATOM 1066 C C . ASN A 1 151 ? -14.492 -8.680 5.012 1.00 95.06 151 ASN A C 1
ATOM 1068 O O . ASN A 1 151 ? -15.031 -9.126 6.027 1.00 95.06 151 ASN A O 1
ATOM 1072 N N . MET A 1 152 ? -13.273 -9.040 4.624 1.00 96.44 152 MET A N 1
ATOM 1073 C CA . MET A 1 152 ? -12.314 -9.719 5.483 1.00 96.44 152 MET A CA 1
ATOM 1074 C C . MET A 1 152 ? -11.387 -8.663 6.088 1.00 96.44 152 MET A C 1
ATOM 1076 O O . MET A 1 152 ? -10.799 -7.875 5.352 1.00 96.44 152 MET A O 1
ATOM 1080 N N . VAL A 1 153 ? -11.252 -8.634 7.410 1.00 97.12 153 VAL A N 1
ATOM 1081 C CA . VAL A 1 153 ? -10.340 -7.722 8.108 1.00 97.12 153 VAL A CA 1
ATOM 1082 C C . VAL A 1 153 ? -9.195 -8.510 8.727 1.00 97.12 153 VAL A C 1
ATOM 1084 O O . VAL A 1 153 ? -9.432 -9.517 9.391 1.00 97.12 153 VAL A O 1
ATOM 1087 N N . ILE A 1 154 ? -7.960 -8.052 8.529 1.00 96.25 154 ILE A N 1
ATOM 1088 C CA . ILE A 1 154 ? -6.760 -8.589 9.179 1.00 96.25 154 ILE A CA 1
ATOM 1089 C C . ILE A 1 154 ? -6.226 -7.535 10.145 1.00 96.25 154 ILE A C 1
ATOM 1091 O O . ILE A 1 154 ? -6.002 -6.397 9.739 1.00 96.25 154 ILE A O 1
ATOM 1095 N N . ALA A 1 155 ? -6.015 -7.903 11.406 1.00 96.62 155 ALA A N 1
ATOM 1096 C CA . ALA A 1 155 ? -5.571 -6.984 12.447 1.00 96.62 155 ALA A CA 1
ATOM 1097 C C . ALA A 1 155 ? -4.109 -7.229 12.839 1.00 96.62 155 ALA A C 1
ATOM 1099 O O . ALA A 1 155 ? -3.690 -8.365 13.085 1.00 96.62 155 ALA A O 1
ATOM 1100 N N . VAL A 1 156 ? -3.350 -6.141 12.934 1.00 94.50 156 VAL A N 1
ATOM 1101 C CA . VAL A 1 156 ? -1.961 -6.119 13.396 1.00 94.50 156 VAL A CA 1
ATOM 1102 C C . VAL A 1 156 ? -1.810 -5.044 14.466 1.00 94.50 156 VAL A C 1
ATOM 1104 O O . VAL A 1 156 ? -2.241 -3.907 14.280 1.00 94.50 156 VAL A O 1
ATOM 1107 N N . GLU A 1 157 ? -1.179 -5.411 15.573 1.00 94.62 157 GLU A N 1
ATOM 1108 C CA . GLU A 1 157 ? -0.802 -4.515 16.664 1.00 94.62 157 GLU A CA 1
ATOM 1109 C C . GLU A 1 157 ? 0.682 -4.191 16.602 1.00 94.62 157 GLU A C 1
ATOM 1111 O O . GLU A 1 157 ? 1.501 -5.065 16.327 1.00 94.62 157 GLU A O 1
ATOM 1116 N N . GLY A 1 158 ? 1.040 -2.948 16.882 1.00 90.62 158 GLY A N 1
ATOM 1117 C CA . GLY A 1 158 ? 2.428 -2.541 17.020 1.00 90.62 158 GLY A CA 1
ATOM 1118 C C . GLY A 1 158 ? 2.571 -1.036 16.931 1.00 90.62 158 GLY A C 1
ATOM 1119 O O . GLY A 1 158 ? 1.927 -0.402 16.095 1.00 90.62 158 GLY A O 1
ATOM 1120 N N . ASP A 1 159 ? 3.457 -0.499 17.762 1.00 89.38 159 ASP A N 1
ATOM 1121 C CA . ASP A 1 159 ? 3.758 0.924 17.799 1.00 89.38 159 ASP A CA 1
ATOM 1122 C C . ASP A 1 159 ? 4.820 1.271 16.764 1.00 89.38 159 ASP A C 1
ATOM 1124 O O . ASP A 1 159 ? 5.971 0.841 16.858 1.00 89.38 159 ASP A O 1
ATOM 1128 N N . TYR A 1 160 ? 4.456 2.084 15.777 1.00 85.62 160 TYR A N 1
ATOM 1129 C CA . TYR A 1 160 ? 5.418 2.548 14.783 1.00 85.62 160 TYR A CA 1
ATOM 1130 C C . TYR A 1 160 ? 5.151 3.978 14.327 1.00 85.62 160 TYR A C 1
ATOM 1132 O O . TYR A 1 160 ? 4.011 4.428 14.189 1.00 85.62 160 TYR A O 1
ATOM 1140 N N . LYS A 1 161 ? 6.242 4.705 14.070 1.00 80.94 161 LYS A N 1
ATOM 1141 C CA . LYS A 1 161 ? 6.186 6.068 13.541 1.00 80.94 161 LYS A CA 1
ATOM 1142 C C . LYS A 1 161 ? 5.913 6.044 12.044 1.00 80.94 161 LYS A C 1
ATOM 1144 O O . LYS A 1 161 ? 6.581 5.339 11.292 1.00 80.94 161 LYS A O 1
ATOM 1149 N N . ASN A 1 162 ? 4.968 6.868 11.617 1.00 76.00 162 ASN A N 1
ATOM 1150 C CA . ASN A 1 162 ? 4.661 7.116 10.220 1.00 76.00 162 ASN A CA 1
ATOM 1151 C C . ASN A 1 162 ? 4.399 8.614 10.024 1.00 76.00 162 ASN A C 1
ATOM 1153 O O . ASN A 1 162 ? 3.314 9.118 10.331 1.00 76.00 162 ASN A O 1
ATOM 1157 N N . GLY A 1 163 ? 5.431 9.339 9.586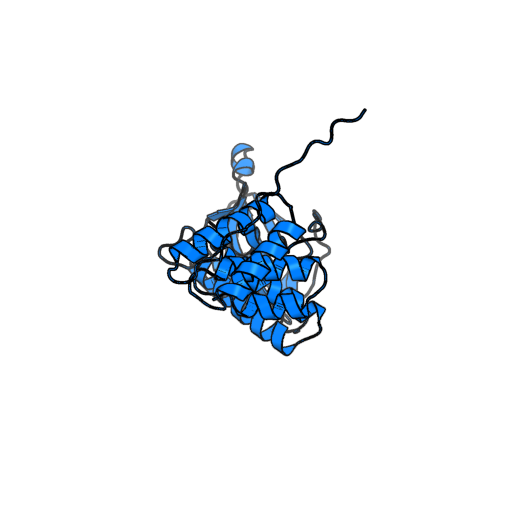 1.00 75.38 163 GLY A N 1
ATOM 1158 C CA . GLY A 1 163 ? 5.426 10.801 9.587 1.00 75.38 163 GLY A CA 1
ATOM 1159 C C . GLY A 1 163 ? 5.266 11.361 11.012 1.00 75.38 163 GLY A C 1
ATOM 1160 O O . GLY A 1 163 ? 5.966 10.904 11.919 1.00 75.38 163 GLY A O 1
ATOM 1161 N N . PRO A 1 164 ? 4.356 12.328 11.243 1.00 76.50 164 PRO A N 1
ATOM 1162 C CA . PRO A 1 164 ? 4.112 12.913 12.561 1.00 76.50 164 PRO A CA 1
ATOM 1163 C C . PRO A 1 164 ? 3.143 12.085 13.424 1.00 76.50 164 PRO A C 1
ATOM 1165 O O . PRO A 1 164 ? 2.617 12.606 14.405 1.00 76.50 164 PRO A O 1
ATOM 1168 N N . PHE A 1 165 ? 2.859 10.831 13.062 1.00 83.00 165 PHE A N 1
ATOM 1169 C CA . PHE A 1 165 ? 1.893 9.979 13.757 1.00 83.00 165 PHE A CA 1
ATOM 1170 C C . PHE A 1 165 ? 2.555 8.711 14.288 1.00 83.00 165 PHE A C 1
ATOM 1172 O O . PHE A 1 165 ? 3.460 8.163 13.655 1.00 83.00 165 PHE A O 1
ATOM 1179 N N . VAL A 1 166 ? 2.068 8.224 15.425 1.00 87.06 166 VAL A N 1
ATOM 1180 C CA . VAL A 1 166 ? 2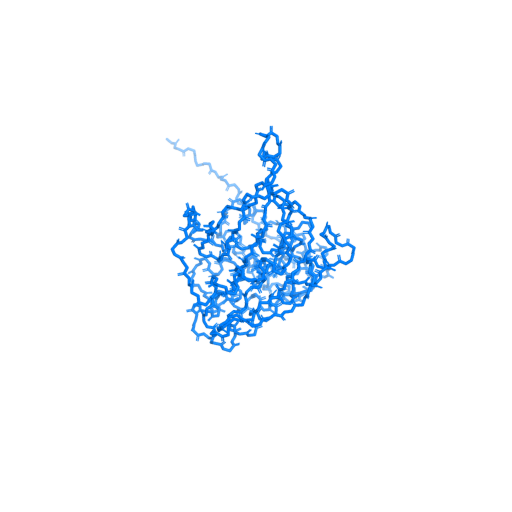.334 6.873 15.924 1.00 87.06 166 VAL A CA 1
ATOM 1181 C C . VAL A 1 166 ? 1.092 6.039 15.645 1.00 87.06 166 VAL A C 1
ATOM 1183 O O . VAL A 1 166 ? -0.022 6.443 15.971 1.00 87.06 166 VAL A O 1
ATOM 1186 N N . ARG A 1 167 ? 1.267 4.906 14.972 1.00 89.06 167 ARG A N 1
ATOM 1187 C CA . ARG A 1 167 ? 0.204 3.924 14.739 1.00 89.06 167 ARG A CA 1
ATOM 1188 C C . ARG A 1 167 ? 0.313 2.849 15.807 1.00 89.06 167 ARG A C 1
ATOM 1190 O O . ARG A 1 167 ? 1.432 2.466 16.115 1.00 89.06 167 ARG A O 1
ATOM 1197 N N . HIS A 1 168 ? -0.826 2.386 16.312 1.00 92.94 168 HIS A N 1
ATOM 1198 C CA . HIS A 1 168 ? -0.904 1.387 17.385 1.00 92.94 168 HIS A CA 1
ATOM 1199 C C . HIS A 1 168 ? -1.595 0.098 16.925 1.00 92.94 168 HIS A C 1
ATOM 1201 O O . HIS A 1 168 ? -1.130 -1.013 17.175 1.00 92.94 168 HIS A O 1
ATOM 1207 N N . LEU A 1 169 ? -2.715 0.250 16.209 1.00 94.62 169 LEU A N 1
ATOM 1208 C CA . LEU A 1 169 ? -3.481 -0.845 15.617 1.00 94.62 169 LEU A CA 1
ATOM 1209 C C . LEU A 1 169 ? -3.727 -0.548 14.142 1.00 94.62 169 LEU A C 1
ATOM 1211 O O . LEU A 1 169 ? -4.136 0.555 13.780 1.00 94.62 169 LEU A O 1
ATOM 1215 N N . THR A 1 170 ? -3.483 -1.543 13.294 1.00 93.62 170 THR A N 1
ATOM 1216 C CA . THR A 1 170 ? -3.715 -1.488 11.849 1.00 93.62 170 THR A CA 1
ATOM 1217 C C . THR A 1 170 ? -4.670 -2.601 11.445 1.00 93.62 170 THR A C 1
ATOM 1219 O O . THR A 1 170 ? -4.396 -3.778 11.672 1.00 93.62 170 THR A O 1
ATOM 1222 N N . PHE A 1 171 ? -5.778 -2.231 10.811 1.00 95.25 171 PHE A N 1
ATOM 1223 C CA . PHE A 1 171 ? -6.783 -3.147 10.288 1.00 95.25 171 PHE A CA 1
ATOM 1224 C C . PHE A 1 171 ? -6.772 -3.077 8.765 1.00 95.25 171 PHE A C 1
ATOM 1226 O O . PHE A 1 171 ? -7.179 -2.074 8.182 1.00 95.25 171 PHE A O 1
ATOM 1233 N N . ILE A 1 172 ? -6.305 -4.135 8.112 1.00 93.88 172 ILE A N 1
ATOM 1234 C CA . ILE A 1 172 ? -6.291 -4.263 6.654 1.00 93.88 172 ILE A CA 1
ATOM 1235 C C . ILE A 1 172 ? -7.652 -4.799 6.231 1.00 93.88 172 ILE A C 1
ATOM 1237 O O . ILE A 1 172 ? -8.009 -5.926 6.568 1.00 93.88 172 ILE A O 1
ATOM 1241 N N . VAL A 1 173 ? -8.414 -3.991 5.502 1.00 93.94 173 VAL A N 1
ATOM 1242 C CA . VAL A 1 173 ? -9.752 -4.333 5.023 1.00 93.94 173 VAL A CA 1
ATOM 1243 C C . VAL A 1 173 ? -9.640 -4.816 3.582 1.00 93.94 173 VAL A C 1
ATOM 1245 O O . VAL A 1 173 ? -9.283 -4.056 2.679 1.00 93.94 173 VAL A O 1
ATOM 1248 N N . VAL A 1 174 ? -9.965 -6.090 3.375 1.00 94.25 174 VAL A N 1
ATOM 1249 C CA . VAL A 1 174 ? -10.011 -6.762 2.076 1.00 94.25 174 VAL A CA 1
ATOM 1250 C C . VAL A 1 174 ? -11.480 -6.981 1.700 1.00 94.25 174 VAL A C 1
ATOM 1252 O O . VAL A 1 174 ? -12.120 -7.894 2.233 1.00 94.25 174 VAL A O 1
ATOM 1255 N N . PRO A 1 175 ? -12.060 -6.154 0.810 1.00 92.38 175 PRO A N 1
ATOM 1256 C CA . PRO A 1 175 ? -13.445 -6.337 0.391 1.00 92.38 175 PRO A CA 1
ATOM 1257 C C . PRO A 1 175 ? -13.610 -7.626 -0.408 1.00 92.38 175 PRO A C 1
ATOM 1259 O O . PRO A 1 175 ? -12.811 -7.893 -1.313 1.00 92.38 175 PRO A O 1
ATOM 1262 N N . ARG A 1 176 ? -14.678 -8.377 -0.125 1.00 89.50 17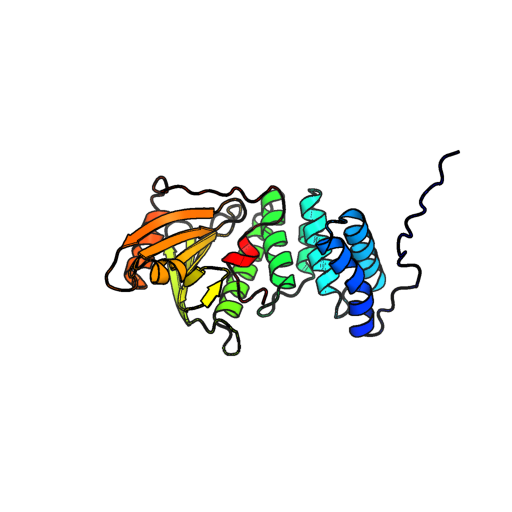6 ARG A N 1
ATOM 1263 C CA . ARG A 1 176 ? -15.072 -9.562 -0.903 1.00 89.50 176 ARG A CA 1
ATOM 1264 C C . ARG A 1 176 ? -15.645 -9.192 -2.263 1.00 89.50 176 ARG A C 1
ATOM 1266 O O . ARG A 1 176 ? -15.490 -9.943 -3.213 1.00 89.50 176 ARG A O 1
ATOM 1273 N N . GLU A 1 177 ? -16.260 -8.016 -2.375 1.00 91.00 177 GLU A N 1
ATOM 1274 C CA . GLU A 1 177 ? -16.675 -7.480 -3.668 1.00 91.00 177 GLU A CA 1
ATOM 1275 C C . GLU A 1 177 ? -15.429 -7.217 -4.538 1.00 91.00 177 GLU A C 1
ATOM 1277 O O . GLU A 1 177 ? -14.575 -6.410 -4.143 1.00 91.00 177 GLU A O 1
ATOM 1282 N N . PRO A 1 178 ? -15.280 -7.883 -5.700 1.00 81.94 178 PRO A N 1
ATOM 1283 C CA . PRO A 1 178 ? -14.014 -7.901 -6.433 1.00 81.94 178 PRO A CA 1
ATOM 1284 C C . PRO A 1 178 ? -13.505 -6.513 -6.823 1.00 81.94 178 PRO A C 1
ATOM 1286 O O . PRO A 1 178 ? -12.334 -6.212 -6.609 1.00 81.94 178 PRO A O 1
ATOM 1289 N N . LEU A 1 179 ? -14.401 -5.638 -7.284 1.00 89.88 179 LEU A N 1
ATOM 1290 C CA . LEU A 1 179 ? -14.051 -4.312 -7.801 1.00 89.88 179 LEU A CA 1
ATOM 1291 C C . LEU A 1 179 ? -13.992 -3.214 -6.727 1.00 89.88 179 LEU A C 1
ATOM 1293 O O . LEU A 1 179 ? -13.721 -2.058 -7.042 1.00 89.88 179 LEU A O 1
ATOM 1297 N N . LYS A 1 180 ? -14.207 -3.549 -5.446 1.00 88.12 180 LYS A N 1
ATOM 1298 C CA . LYS A 1 180 ? -13.972 -2.598 -4.352 1.00 88.12 180 LYS A CA 1
ATOM 1299 C C . LYS A 1 180 ? -12.488 -2.572 -3.966 1.00 88.12 180 LYS A C 1
ATOM 1301 O O . LYS A 1 180 ? -11.908 -3.645 -3.753 1.00 88.12 180 LYS A O 1
ATOM 1306 N N . PRO A 1 181 ? -11.885 -1.375 -3.816 1.00 84.12 181 PRO A N 1
ATOM 1307 C CA . PRO A 1 181 ? -10.474 -1.239 -3.474 1.00 84.12 181 PRO A CA 1
ATOM 1308 C C . PRO A 1 181 ? -10.198 -1.675 -2.031 1.00 84.12 181 PRO A C 1
ATOM 1310 O O . PRO A 1 181 ? -11.077 -1.590 -1.166 1.00 84.12 181 PRO A O 1
ATOM 1313 N N . LEU A 1 182 ? -8.953 -2.092 -1.768 1.00 87.25 182 LEU A N 1
ATOM 1314 C CA . LEU A 1 182 ? -8.438 -2.269 -0.404 1.00 87.25 182 LEU A CA 1
ATOM 1315 C C . LEU A 1 182 ? -8.648 -0.996 0.416 1.00 87.25 182 LEU A C 1
ATOM 1317 O O . LEU A 1 182 ? -8.783 0.092 -0.145 1.00 87.25 182 LEU A O 1
ATOM 1321 N N . ARG A 1 183 ? -8.644 -1.124 1.743 1.00 88.12 183 ARG A N 1
ATOM 1322 C CA . ARG A 1 183 ? -8.613 0.007 2.683 1.00 88.12 183 ARG A CA 1
ATOM 1323 C C . ARG A 1 183 ? -7.834 -0.393 3.930 1.00 88.12 183 ARG A C 1
ATOM 1325 O O . ARG A 1 183 ? -7.694 -1.582 4.213 1.00 88.12 183 ARG A O 1
ATOM 1332 N N . THR A 1 184 ? -7.379 0.578 4.707 1.00 90.06 184 THR A N 1
ATOM 1333 C CA . THR A 1 184 ? -7.003 0.339 6.106 1.00 90.06 184 THR A CA 1
ATOM 1334 C C . THR A 1 184 ? -7.753 1.233 7.042 1.00 90.06 184 THR A C 1
ATOM 1336 O O . THR A 1 184 ? -7.982 2.395 6.728 1.00 90.06 184 THR A O 1
ATOM 1339 N N . LEU A 1 185 ? -8.008 0.702 8.226 1.00 92.06 185 LEU A N 1
ATOM 1340 C CA . LEU A 1 185 ? -8.433 1.467 9.379 1.00 92.06 185 LEU A CA 1
ATOM 1341 C C . LEU A 1 185 ? -7.287 1.464 10.392 1.00 92.06 185 LEU A C 1
ATOM 1343 O O . LEU A 1 185 ? -6.634 0.435 10.578 1.00 92.06 185 LEU A O 1
ATOM 1347 N N . MET A 1 186 ? -6.992 2.603 11.007 1.00 91.75 186 MET A N 1
ATOM 1348 C CA . MET A 1 186 ? -5.847 2.740 11.907 1.00 91.75 186 MET A CA 1
ATOM 1349 C C . MET A 1 186 ? -6.222 3.482 13.171 1.00 91.75 186 MET A C 1
ATOM 1351 O O . MET A 1 186 ? -6.863 4.524 13.104 1.00 91.75 186 MET A O 1
ATOM 1355 N N . LEU A 1 187 ? -5.751 2.966 14.304 1.00 93.69 187 LEU A N 1
ATOM 1356 C CA . LEU A 1 187 ? -5.710 3.709 15.555 1.00 93.69 187 LEU A CA 1
ATOM 1357 C C . LEU A 1 187 ? -4.377 4.446 15.647 1.00 93.69 187 LEU A C 1
ATOM 1359 O O . LEU A 1 187 ? -3.311 3.825 15.540 1.00 93.69 187 LEU A O 1
ATOM 1363 N N . THR A 1 188 ? -4.439 5.754 15.857 1.00 90.69 188 THR A N 1
ATOM 1364 C CA . THR A 1 188 ? -3.269 6.626 15.846 1.00 90.69 188 THR A CA 1
ATOM 1365 C C . THR A 1 188 ? -3.225 7.576 17.020 1.00 90.69 188 THR A C 1
ATOM 1367 O O . THR A 1 188 ? -4.250 7.956 17.573 1.00 90.69 188 THR A O 1
ATOM 1370 N N . THR A 1 189 ? -2.018 8.004 17.360 1.00 88.62 189 THR A N 1
ATOM 1371 C CA . THR A 1 189 ? -1.770 9.200 18.164 1.00 88.62 189 THR A CA 1
ATOM 1372 C C . THR A 1 189 ? -0.818 10.127 17.410 1.00 88.62 189 THR A C 1
ATOM 1374 O O . THR A 1 189 ? -0.112 9.714 16.482 1.00 88.62 189 THR A O 1
ATOM 1377 N N . SER A 1 190 ? -0.774 11.403 17.797 1.00 79.62 190 SER A N 1
ATOM 1378 C CA . SER A 1 190 ? 0.302 12.305 17.385 1.00 79.62 190 SER A CA 1
ATOM 1379 C C . SER A 1 190 ? 1.236 12.556 18.568 1.00 79.62 190 SER A C 1
ATOM 1381 O O . SER A 1 190 ? 0.754 12.906 19.645 1.00 79.62 190 SER A O 1
ATOM 1383 N N . PRO A 1 191 ? 2.570 12.487 18.396 1.00 68.31 191 PRO A N 1
ATOM 1384 C CA . PRO A 1 191 ? 3.511 12.965 19.405 1.00 68.31 191 PRO A CA 1
ATOM 1385 C C . PRO A 1 191 ? 3.285 14.440 19.761 1.00 68.31 191 PRO A C 1
ATOM 1387 O O . PRO A 1 191 ? 3.575 14.849 20.880 1.00 68.31 191 PRO A O 1
ATOM 1390 N N . ALA A 1 192 ? 2.735 15.237 18.835 1.00 68.12 192 ALA A N 1
ATOM 1391 C CA . ALA A 1 192 ? 2.371 16.622 19.106 1.00 68.12 192 ALA A CA 1
ATOM 1392 C C . ALA A 1 192 ? 1.195 16.731 20.091 1.00 68.12 192 ALA A C 1
ATOM 1394 O O . ALA A 1 192 ? 1.165 17.680 20.866 1.00 68.12 192 ALA A O 1
ATOM 1395 N N . SER A 1 193 ? 0.273 15.758 20.117 1.00 68.31 193 SER A N 1
ATOM 1396 C CA . SER A 1 193 ? -0.804 15.707 21.118 1.00 68.31 193 SER A CA 1
ATOM 1397 C C . SER A 1 193 ? -0.227 15.596 22.529 1.00 68.31 193 SER A C 1
ATOM 1399 O O . SER A 1 193 ? -0.611 16.365 23.401 1.00 68.31 193 SER A O 1
ATOM 1401 N N . ALA A 1 194 ? 0.778 14.737 22.731 1.00 61.22 194 ALA A N 1
ATOM 1402 C CA . ALA A 1 194 ? 1.481 14.633 24.012 1.00 61.22 194 ALA A CA 1
ATOM 1403 C C . ALA A 1 194 ? 2.219 15.936 24.383 1.00 61.22 194 ALA A C 1
ATOM 1405 O O . ALA A 1 194 ? 2.209 16.355 25.533 1.00 61.22 194 ALA A O 1
ATOM 1406 N N . MET A 1 195 ? 2.809 16.634 23.404 1.00 62.22 195 MET A N 1
ATOM 1407 C CA . MET A 1 195 ? 3.432 17.948 23.637 1.00 62.22 195 MET A CA 1
ATOM 1408 C C . MET A 1 195 ? 2.425 19.057 23.985 1.00 62.22 195 MET A C 1
ATOM 1410 O O . MET A 1 195 ? 2.819 20.072 24.556 1.00 62.22 195 MET A O 1
ATOM 1414 N N . MET A 1 196 ? 1.153 18.888 23.616 1.00 70.00 196 MET A N 1
ATOM 1415 C CA . MET A 1 196 ? 0.055 19.820 23.893 1.00 70.00 196 MET A CA 1
ATOM 1416 C C . MET A 1 196 ? -0.768 19.431 25.132 1.00 70.00 196 MET A C 1
ATOM 1418 O O . MET A 1 196 ? -1.830 20.011 25.337 1.00 70.00 196 MET A O 1
ATOM 1422 N N . ASP A 1 197 ? -0.301 18.468 25.936 1.00 66.00 197 ASP A N 1
ATOM 1423 C CA . ASP A 1 197 ? -1.022 17.930 27.104 1.00 66.00 197 ASP A CA 1
ATOM 1424 C C . ASP A 1 197 ? -2.399 17.328 26.745 1.00 66.00 197 ASP A C 1
ATOM 1426 O O . ASP A 1 197 ? -3.336 17.291 27.536 1.00 66.00 197 ASP A O 1
ATOM 1430 N N . LEU A 1 198 ? -2.529 16.850 25.504 1.00 69.44 198 LEU A N 1
ATOM 1431 C CA . LEU A 1 198 ? -3.676 16.095 24.999 1.00 69.44 198 LEU A CA 1
ATOM 1432 C C . LEU A 1 198 ? -3.404 14.589 25.125 1.00 69.44 198 LEU A C 1
ATOM 1434 O O . LEU A 1 198 ? -3.614 13.826 24.175 1.00 69.44 198 LEU A O 1
ATOM 1438 N N . GLU A 1 19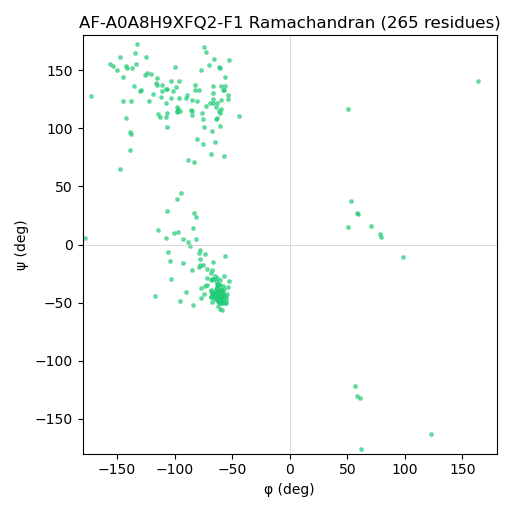9 ? -2.864 14.164 26.270 1.00 72.12 199 GLU A N 1
ATOM 1439 C CA . GLU A 1 199 ? -2.711 12.740 26.569 1.00 72.12 199 GLU A CA 1
ATOM 1440 C C . GLU A 1 199 ? -4.072 12.036 26.475 1.00 72.12 199 GLU A C 1
ATOM 1442 O O . GLU A 1 199 ? -5.121 12.616 26.765 1.00 72.12 199 GLU A O 1
ATOM 1447 N N . GLY A 1 200 ? -4.067 10.791 25.996 1.00 83.62 200 GLY A N 1
ATOM 1448 C CA . GLY A 1 200 ? -5.302 10.024 25.849 1.00 83.62 200 GLY A CA 1
ATOM 1449 C C . GLY A 1 200 ? -6.156 10.364 24.623 1.00 83.62 200 GLY A C 1
ATOM 1450 O O . GLY A 1 200 ? -7.285 9.889 24.518 1.00 83.62 200 GLY A O 1
ATOM 1451 N N . VAL A 1 201 ? -5.654 11.178 23.685 1.00 89.12 201 VAL A N 1
ATOM 1452 C CA . VAL A 1 201 ? -6.347 11.472 22.420 1.00 89.12 201 VAL A CA 1
ATOM 1453 C C . VAL A 1 201 ? -5.861 10.548 21.308 1.00 89.12 201 VAL A C 1
ATOM 1455 O O . VAL A 1 201 ? -4.720 10.649 20.851 1.00 89.12 201 VAL A O 1
ATOM 1458 N N . TYR A 1 202 ? -6.767 9.704 20.820 1.00 91.06 202 TYR A N 1
ATOM 1459 C CA . TYR A 1 202 ? -6.532 8.777 19.720 1.00 91.06 202 TYR A CA 1
ATOM 1460 C C . TYR A 1 202 ? -7.401 9.132 18.515 1.00 91.06 202 TYR A C 1
ATOM 1462 O O . TYR A 1 202 ? -8.590 9.409 18.655 1.00 91.06 202 TYR A O 1
ATOM 1470 N N . ALA A 1 203 ? -6.826 9.088 17.319 1.00 90.12 203 ALA A N 1
ATOM 1471 C CA . ALA A 1 203 ? -7.559 9.230 16.068 1.00 90.12 203 ALA A CA 1
ATOM 1472 C C . ALA A 1 203 ? -7.823 7.848 15.465 1.00 90.12 203 ALA A C 1
ATOM 1474 O O . ALA A 1 203 ? -6.939 6.987 15.429 1.00 90.12 203 ALA A O 1
ATOM 1475 N N . PHE A 1 204 ? -9.048 7.637 14.993 1.00 91.81 204 PHE A N 1
ATOM 1476 C CA . PHE A 1 204 ? -9.412 6.465 14.212 1.00 91.81 204 PHE A CA 1
ATOM 1477 C C . PHE A 1 204 ? -9.617 6.879 12.759 1.00 91.81 204 PHE A C 1
ATOM 1479 O O . PHE A 1 204 ? -10.574 7.576 12.443 1.00 91.81 204 PHE A O 1
ATOM 1486 N N . ASP A 1 205 ? -8.709 6.470 11.880 1.00 88.25 205 ASP A N 1
ATOM 1487 C CA . ASP A 1 205 ? -8.645 6.926 10.491 1.00 88.25 205 ASP A CA 1
ATOM 1488 C C . ASP A 1 205 ? -8.918 5.790 9.501 1.00 88.25 205 ASP A C 1
ATOM 1490 O O . ASP A 1 205 ? -8.419 4.679 9.679 1.00 88.25 205 ASP A O 1
ATOM 1494 N N . GLU A 1 206 ? -9.608 6.088 8.400 1.00 88.12 206 GLU A N 1
ATOM 1495 C CA . GLU A 1 206 ? -9.668 5.262 7.194 1.00 88.12 206 GLU A CA 1
ATOM 1496 C C . GLU A 1 206 ? -8.744 5.805 6.105 1.00 88.12 206 GLU A C 1
ATOM 1498 O O . GLU A 1 206 ? -8.818 6.976 5.737 1.00 88.12 206 GLU A O 1
ATOM 1503 N N . TYR A 1 207 ? -7.945 4.924 5.511 1.00 83.75 207 TYR A N 1
ATOM 1504 C CA . TYR A 1 207 ? -7.147 5.209 4.323 1.00 83.75 207 TYR A CA 1
ATOM 1505 C C . TYR A 1 207 ? -7.555 4.298 3.170 1.00 83.75 207 TYR A C 1
ATOM 1507 O O . TYR A 1 207 ? -7.578 3.071 3.298 1.00 83.75 207 TYR A O 1
ATOM 1515 N N . ALA A 1 208 ? -7.807 4.913 2.023 1.00 79.44 208 ALA A N 1
ATOM 1516 C CA . ALA A 1 208 ? -8.031 4.275 0.740 1.00 79.44 208 ALA A CA 1
ATOM 1517 C C . ALA A 1 208 ? -7.179 4.968 -0.341 1.00 79.44 208 ALA A C 1
ATOM 1519 O O . ALA A 1 208 ? -6.539 5.989 -0.090 1.00 79.44 208 ALA A O 1
ATOM 1520 N N . CYS A 1 209 ? -7.148 4.422 -1.558 1.00 72.88 209 CYS A N 1
ATOM 1521 C CA . CYS A 1 209 ? -6.423 5.063 -2.661 1.00 72.88 209 CYS A CA 1
ATOM 1522 C C . CYS A 1 209 ? -7.001 6.419 -3.069 1.00 72.88 209 CYS A C 1
ATOM 1524 O O . CYS A 1 209 ? -6.299 7.245 -3.628 1.00 72.88 209 CYS A O 1
ATOM 1526 N N . ASP A 1 210 ? -8.285 6.637 -2.861 1.00 68.81 210 ASP A N 1
ATOM 1527 C CA . ASP A 1 210 ? -9.009 7.823 -3.303 1.00 68.81 210 ASP A CA 1
ATOM 1528 C C . ASP A 1 210 ? -9.282 8.806 -2.156 1.00 68.81 210 ASP A C 1
ATOM 1530 O O . ASP A 1 210 ? -9.610 9.966 -2.407 1.00 68.81 210 ASP A O 1
ATOM 1534 N N . ARG A 1 211 ? -9.116 8.376 -0.898 1.00 74.19 211 ARG A N 1
ATOM 1535 C CA . ARG A 1 211 ? -9.466 9.177 0.280 1.00 74.19 211 ARG A CA 1
ATOM 1536 C C . ARG A 1 211 ? -8.668 8.825 1.532 1.00 74.19 211 ARG A C 1
ATOM 1538 O O . ARG A 1 211 ? -8.283 7.680 1.757 1.00 74.19 211 ARG A O 1
ATOM 1545 N N . HIS A 1 212 ? -8.544 9.815 2.404 1.00 81.38 212 HIS A N 1
ATOM 1546 C CA . HIS A 1 212 ? -8.326 9.654 3.841 1.00 81.38 212 HIS A CA 1
ATOM 1547 C C . HIS A 1 212 ? -9.552 10.229 4.557 1.00 81.38 212 HIS A C 1
ATOM 1549 O O . HIS A 1 212 ? -10.090 11.240 4.110 1.00 81.38 212 HIS A O 1
ATOM 1555 N N . VAL A 1 213 ? -10.038 9.565 5.604 1.00 82.50 213 VAL A N 1
ATOM 1556 C CA . VAL A 1 213 ? -11.178 10.022 6.408 1.00 82.50 213 VAL A CA 1
ATOM 1557 C C . VAL A 1 213 ? -10.865 9.797 7.881 1.00 82.50 213 VAL A C 1
ATOM 1559 O O . VAL A 1 213 ? -10.610 8.666 8.283 1.00 82.50 213 VAL A O 1
ATOM 1562 N N . LEU A 1 214 ? -10.929 10.849 8.694 1.00 85.62 214 LEU A N 1
ATOM 1563 C CA . LEU A 1 214 ? -11.013 10.704 10.145 1.00 85.62 214 LEU A CA 1
ATOM 1564 C C . LEU A 1 214 ? -12.419 10.200 10.503 1.00 85.62 214 LEU A C 1
ATOM 1566 O O . LEU A 1 214 ? -13.420 10.835 10.179 1.00 85.62 214 LEU A O 1
ATOM 1570 N N . LEU A 1 215 ? -12.501 9.027 11.119 1.00 87.25 215 LEU A N 1
ATOM 1571 C CA . LEU A 1 215 ? -13.764 8.400 11.500 1.00 87.25 215 LEU A CA 1
ATOM 1572 C C . LEU A 1 215 ? -14.197 8.813 12.903 1.00 87.25 215 LEU A C 1
ATOM 1574 O O . LEU A 1 215 ? -15.382 9.051 13.118 1.00 87.25 215 LEU A O 1
ATOM 1578 N N . ASP A 1 216 ? -13.251 8.894 13.843 1.00 88.62 216 ASP A N 1
ATOM 1579 C CA . ASP A 1 216 ? -13.534 9.238 15.237 1.00 88.62 216 ASP A CA 1
ATOM 1580 C C . ASP A 1 216 ? -12.308 9.832 15.952 1.00 88.62 216 ASP A C 1
ATOM 1582 O O . ASP A 1 216 ? -11.162 9.542 15.592 1.00 88.62 216 ASP A O 1
ATOM 1586 N N . ILE A 1 217 ? -12.561 10.621 16.998 1.00 89.50 217 ILE A N 1
ATOM 1587 C CA . ILE A 1 217 ? -11.565 11.045 17.985 1.00 89.50 217 ILE A CA 1
ATOM 1588 C C . ILE A 1 217 ? -11.954 10.427 19.325 1.00 89.50 217 ILE A C 1
ATOM 1590 O O . ILE A 1 217 ? -12.951 10.798 19.941 1.00 89.50 217 ILE A O 1
ATOM 1594 N N . ILE A 1 218 ? -11.132 9.501 19.797 1.00 91.12 218 ILE A N 1
ATOM 1595 C CA . ILE A 1 218 ? -11.349 8.777 21.041 1.00 91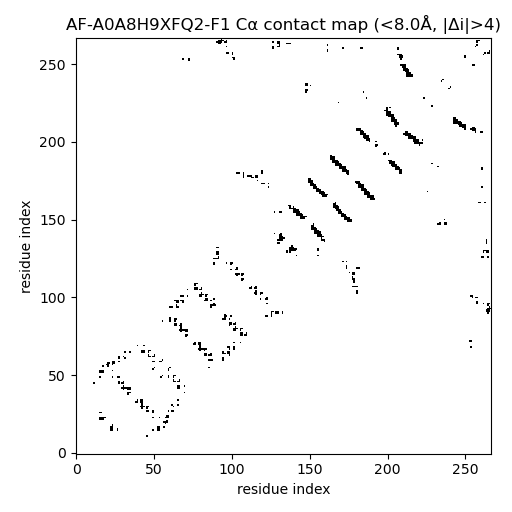.12 218 ILE A CA 1
ATOM 1596 C C . ILE A 1 218 ? -10.537 9.468 22.132 1.00 91.12 218 ILE A C 1
ATOM 1598 O O . ILE A 1 218 ? -9.310 9.510 22.067 1.00 91.12 218 ILE A O 1
ATOM 1602 N N . GLN A 1 219 ? -11.226 10.004 23.135 1.00 90.31 219 GLN A N 1
ATOM 1603 C CA . GLN A 1 219 ? -10.614 10.492 24.368 1.00 90.31 219 GLN A CA 1
ATOM 1604 C C . GLN A 1 219 ? -10.738 9.405 25.435 1.00 90.31 219 GLN A C 1
ATOM 1606 O O . GLN A 1 219 ? -11.851 9.001 25.772 1.00 90.31 219 GLN A O 1
ATOM 1611 N N . SER A 1 220 ? -9.613 8.909 25.938 1.00 89.19 220 SER A N 1
ATOM 1612 C CA . SER A 1 220 ? -9.570 7.845 26.943 1.00 89.19 220 SER A CA 1
ATOM 1613 C C . SER A 1 220 ? -8.331 7.982 27.823 1.00 89.19 220 SER A C 1
ATOM 1615 O O . SER A 1 220 ? -7.295 8.463 27.384 1.00 89.19 220 SER A O 1
ATOM 1617 N N . ASP A 1 221 ? -8.437 7.547 29.073 1.00 88.12 221 ASP A N 1
ATOM 1618 C CA . ASP A 1 221 ? -7.328 7.436 30.022 1.00 88.12 221 ASP A CA 1
ATOM 1619 C C . ASP A 1 221 ? -6.383 6.259 29.717 1.00 88.12 221 ASP A C 1
ATOM 1621 O O . ASP A 1 221 ? -5.311 6.151 30.314 1.00 88.12 221 ASP A O 1
ATOM 1625 N N . HIS A 1 222 ? -6.748 5.391 28.772 1.00 89.69 222 HIS A N 1
ATOM 1626 C CA . HIS A 1 222 ? -5.917 4.299 28.287 1.00 89.69 222 HIS A CA 1
ATOM 1627 C C . HIS A 1 222 ? -5.937 4.210 26.758 1.00 89.69 222 HIS A C 1
ATOM 1629 O O . HIS A 1 222 ? -6.800 4.759 26.076 1.00 89.69 222 HIS A O 1
ATOM 1635 N N . GLN A 1 223 ? -4.990 3.459 26.196 1.00 90.44 223 GLN A N 1
ATOM 1636 C CA . GLN A 1 223 ? -5.052 3.114 24.781 1.00 90.44 223 GLN A CA 1
ATOM 1637 C C . GLN A 1 223 ? -6.253 2.200 24.516 1.00 90.44 223 GLN A C 1
ATOM 1639 O O . GLN A 1 223 ? -6.388 1.187 25.212 1.00 90.44 223 GLN A O 1
ATOM 1644 N N . PRO A 1 224 ? -7.096 2.502 23.508 1.00 94.88 224 PRO A N 1
ATOM 1645 C CA . PRO A 1 224 ? -8.141 1.591 23.074 1.00 94.88 224 PRO A CA 1
ATOM 1646 C C . PRO A 1 224 ? -7.570 0.213 22.742 1.00 94.88 224 PRO A C 1
ATOM 1648 O O . PRO A 1 224 ? -6.606 0.066 21.985 1.00 94.88 224 PRO A O 1
ATOM 1651 N N . THR A 1 225 ? -8.177 -0.804 23.332 1.00 95.56 225 THR A N 1
ATOM 1652 C CA . THR A 1 225 ? -7.807 -2.204 23.165 1.00 95.56 225 THR A CA 1
ATOM 1653 C C . THR A 1 225 ? -8.202 -2.721 21.784 1.00 95.56 225 THR A C 1
ATOM 1655 O O . THR A 1 225 ? -9.012 -2.130 21.061 1.00 95.56 225 THR A O 1
ATOM 1658 N N . TYR A 1 226 ? -7.657 -3.881 21.414 1.00 95.88 226 TYR A N 1
ATOM 1659 C CA . TYR A 1 226 ? -8.050 -4.566 20.185 1.00 95.88 226 TYR A CA 1
ATOM 1660 C C . TYR A 1 226 ? -9.558 -4.828 20.109 1.00 95.88 226 TYR A C 1
ATOM 1662 O O . TYR A 1 226 ? -10.147 -4.572 19.063 1.00 95.88 226 TYR A O 1
ATOM 1670 N N . ASP A 1 227 ? -10.184 -5.306 21.186 1.00 97.06 227 ASP A N 1
ATOM 1671 C CA . ASP A 1 227 ? -11.605 -5.669 21.168 1.00 97.06 227 ASP A CA 1
ATOM 1672 C C . ASP A 1 227 ? -12.506 -4.433 21.017 1.00 97.06 227 ASP A C 1
ATOM 1674 O O . ASP A 1 227 ? -13.462 -4.454 20.237 1.00 97.06 227 ASP A O 1
ATOM 1678 N N . GLU A 1 228 ? -12.158 -3.321 21.675 1.00 96.38 228 GLU A N 1
ATOM 1679 C CA . GLU A 1 228 ? -12.853 -2.037 21.511 1.00 96.38 228 GLU A CA 1
ATOM 1680 C C . GLU A 1 228 ? -12.745 -1.522 20.074 1.00 96.38 228 GLU A C 1
ATOM 1682 O O . GLU A 1 228 ? -13.740 -1.113 19.467 1.00 96.38 228 GLU A O 1
ATOM 1687 N N . MET A 1 229 ? -11.545 -1.578 19.494 1.00 97.12 229 MET A N 1
ATOM 1688 C CA . MET A 1 229 ? -11.332 -1.130 18.121 1.00 97.12 229 MET A CA 1
ATOM 1689 C C . MET A 1 229 ? -11.946 -2.075 17.093 1.00 97.12 229 MET A C 1
ATOM 1691 O O . MET A 1 229 ? -12.479 -1.611 16.088 1.00 97.12 229 MET A O 1
ATOM 1695 N N . ARG A 1 230 ? -11.948 -3.385 17.345 1.00 96.88 230 ARG A N 1
ATOM 1696 C CA . ARG A 1 230 ? -12.632 -4.368 16.505 1.00 96.88 230 ARG A CA 1
ATOM 1697 C C . ARG A 1 230 ? -14.125 -4.067 16.422 1.00 96.88 230 ARG A C 1
ATOM 1699 O O . ARG A 1 230 ? -14.654 -4.027 15.315 1.00 96.88 230 ARG A O 1
ATOM 1706 N N . ALA A 1 231 ? -14.786 -3.812 17.551 1.00 95.00 231 ALA A N 1
ATOM 1707 C CA . ALA A 1 231 ? -16.207 -3.466 17.564 1.00 95.00 231 ALA A CA 1
ATOM 1708 C C . ALA A 1 231 ? -16.492 -2.193 16.745 1.00 95.00 231 ALA A C 1
ATOM 1710 O O . ALA A 1 231 ? -17.449 -2.144 15.973 1.00 95.00 231 ALA A O 1
ATOM 1711 N N . ARG A 1 232 ? -15.619 -1.181 16.846 1.00 94.62 232 ARG A N 1
ATOM 1712 C CA . ARG A 1 232 ? -15.700 0.053 16.043 1.00 94.62 232 ARG A CA 1
ATOM 1713 C C . ARG A 1 232 ? -15.510 -0.204 14.547 1.00 94.62 232 ARG A C 1
ATOM 1715 O O . ARG A 1 232 ? -16.250 0.348 13.737 1.00 94.62 232 ARG A O 1
ATOM 1722 N N . VAL A 1 233 ? -14.561 -1.063 14.176 1.00 95.31 233 VAL A N 1
ATOM 1723 C CA . VAL A 1 233 ? -14.340 -1.489 12.784 1.00 95.31 233 VAL A CA 1
ATOM 1724 C C . VAL A 1 233 ? -15.562 -2.228 12.237 1.00 95.31 233 VAL A C 1
ATOM 1726 O O . VAL A 1 233 ? -16.017 -1.922 11.136 1.00 95.31 233 VAL A O 1
ATOM 1729 N N . GLU A 1 234 ? -16.108 -3.185 12.990 1.00 95.12 234 GLU A N 1
ATOM 1730 C CA . GLU A 1 234 ? -17.300 -3.942 12.593 1.00 95.12 234 GLU A CA 1
ATOM 1731 C C . GLU A 1 234 ? -18.506 -3.012 12.396 1.00 95.12 234 GLU A C 1
ATOM 1733 O O . GLU A 1 234 ? -19.185 -3.106 11.370 1.00 95.12 234 GLU A O 1
ATOM 1738 N N . ALA A 1 235 ? -18.728 -2.067 13.316 1.00 91.75 235 ALA A N 1
ATOM 1739 C CA . ALA A 1 235 ? -19.782 -1.063 13.196 1.00 91.75 235 ALA A CA 1
ATOM 1740 C C . ALA A 1 235 ? -19.601 -0.202 11.936 1.00 91.75 235 ALA A C 1
ATOM 1742 O O . ALA A 1 235 ? -20.515 -0.125 11.120 1.00 91.75 235 ALA A O 1
ATOM 1743 N N . HIS A 1 236 ? -18.407 0.357 11.715 1.00 91.50 236 HIS A N 1
ATOM 1744 C CA . HIS A 1 236 ? -18.120 1.204 10.550 1.00 91.50 236 HIS A CA 1
ATOM 1745 C C . HIS A 1 236 ? -18.315 0.478 9.211 1.00 91.50 236 HIS A C 1
ATOM 1747 O O . HIS A 1 236 ? -18.876 1.025 8.264 1.00 91.50 236 HIS A O 1
ATOM 1753 N N . LEU A 1 237 ? -17.878 -0.781 9.119 1.00 91.06 237 LEU A N 1
ATOM 1754 C CA . LEU A 1 237 ? -17.948 -1.549 7.873 1.00 91.06 237 LEU A CA 1
ATOM 1755 C C . LEU A 1 237 ? -19.343 -2.114 7.568 1.00 91.06 237 LEU A C 1
ATOM 1757 O O . LEU A 1 237 ? -19.603 -2.471 6.417 1.00 91.06 237 LEU A O 1
ATOM 1761 N N . THR A 1 238 ? -20.224 -2.213 8.566 1.00 86.56 238 THR A N 1
ATOM 1762 C CA . THR A 1 238 ? -21.593 -2.736 8.401 1.00 86.56 238 THR A CA 1
ATOM 1763 C C . THR A 1 238 ? -22.657 -1.643 8.380 1.00 86.56 238 THR A C 1
ATOM 1765 O O . THR A 1 238 ? -23.680 -1.802 7.716 1.00 86.56 238 THR A O 1
ATOM 1768 N N . GLN A 1 239 ? -22.417 -0.532 9.071 1.00 79.00 239 GLN A N 1
ATOM 1769 C CA . GLN A 1 239 ? -23.298 0.627 9.171 1.00 79.00 239 GLN A CA 1
ATOM 1770 C C . GLN A 1 239 ? -22.433 1.889 9.081 1.00 79.00 239 GLN A C 1
ATOM 1772 O O . GLN A 1 239 ? -22.069 2.457 10.111 1.00 79.00 239 GLN A O 1
ATOM 1777 N N . PRO A 1 240 ? -22.060 2.320 7.863 1.00 66.00 240 PRO A N 1
ATOM 1778 C CA . PRO A 1 240 ? -21.187 3.472 7.701 1.00 66.00 240 PRO A CA 1
ATOM 1779 C C . PRO A 1 240 ? -21.874 4.706 8.290 1.00 66.00 240 PRO A C 1
ATOM 1781 O O . PRO A 1 240 ? -22.929 5.115 7.806 1.00 66.00 240 PRO A O 1
ATOM 1784 N N . ALA A 1 241 ? -21.301 5.273 9.349 1.00 59.91 241 ALA A N 1
ATOM 1785 C CA . ALA A 1 241 ? -21.704 6.583 9.835 1.00 59.91 241 ALA A CA 1
ATOM 1786 C C . ALA A 1 241 ? -21.114 7.665 8.918 1.00 59.91 241 ALA A C 1
ATOM 1788 O O . ALA A 1 241 ? -20.036 7.481 8.345 1.00 59.91 241 ALA A O 1
ATOM 1789 N N . ASP A 1 242 ? -21.798 8.803 8.801 1.00 55.00 242 ASP A N 1
ATOM 1790 C CA . ASP A 1 242 ? -21.227 9.989 8.164 1.00 55.00 242 ASP A CA 1
ATOM 1791 C C . ASP A 1 242 ? -20.012 10.439 8.998 1.00 55.00 242 ASP A C 1
ATOM 1793 O O . ASP A 1 242 ? -20.156 10.869 10.143 1.00 55.00 242 ASP A O 1
ATOM 1797 N N . GLY A 1 243 ? -18.799 10.247 8.467 1.00 55.31 243 GLY A N 1
ATOM 1798 C CA . GLY A 1 243 ? -17.550 10.468 9.206 1.00 55.31 243 GLY A CA 1
ATOM 1799 C C . GLY A 1 243 ? -17.355 11.917 9.673 1.00 55.31 243 GLY A C 1
ATOM 1800 O O . GLY A 1 243 ? -17.823 12.864 9.036 1.00 55.31 243 GLY A O 1
ATOM 1801 N N . ILE A 1 244 ? -16.604 12.105 10.764 1.00 53.34 244 ILE A N 1
ATOM 1802 C CA . ILE A 1 244 ? -16.186 13.427 11.258 1.00 53.34 244 ILE A CA 1
ATOM 1803 C C . ILE A 1 244 ? -15.057 13.929 10.342 1.00 53.34 244 ILE A C 1
ATOM 1805 O O . ILE A 1 244 ? -13.879 13.670 10.558 1.00 53.34 244 ILE A O 1
ATOM 1809 N N . SER A 1 245 ? -15.425 14.580 9.239 1.00 61.06 245 SER A N 1
ATOM 1810 C CA . SER A 1 245 ? -14.535 14.775 8.091 1.00 61.06 245 SER A CA 1
ATOM 1811 C C . SER A 1 245 ? -13.193 15.464 8.393 1.00 61.06 245 SER A C 1
ATOM 1813 O O . SER A 1 245 ? -13.154 16.565 8.942 1.00 61.06 245 SER A O 1
ATOM 1815 N N . ALA A 1 246 ? -12.132 14.916 7.805 1.00 48.97 246 ALA A N 1
ATOM 1816 C CA . ALA A 1 246 ? -11.128 15.656 7.047 1.00 48.97 246 ALA A CA 1
ATOM 1817 C C . ALA A 1 246 ? -10.743 14.760 5.862 1.00 48.97 246 ALA A C 1
ATOM 1819 O O . ALA A 1 246 ? -10.139 13.713 6.069 1.00 48.97 246 ALA A O 1
ATOM 1820 N N . SER A 1 247 ? -11.150 15.121 4.640 1.00 47.47 247 SER A N 1
ATOM 1821 C CA . SER A 1 247 ? -10.721 14.412 3.432 1.00 47.47 247 SER A CA 1
ATOM 1822 C C . SER A 1 247 ? -9.711 15.248 2.669 1.00 47.47 247 SER A C 1
ATOM 1824 O O . SER A 1 247 ? -10.062 16.283 2.100 1.00 47.47 247 SER A O 1
ATOM 1826 N N . SER A 1 248 ? -8.469 14.789 2.592 1.00 48.72 248 SER A N 1
ATOM 1827 C CA . SER A 1 248 ? -7.635 15.134 1.449 1.00 48.72 248 SER A CA 1
ATOM 1828 C C . SER A 1 248 ? -7.956 14.125 0.347 1.00 48.72 248 SER A C 1
ATOM 1830 O O . SER A 1 248 ? -7.704 12.928 0.479 1.00 48.72 248 SER A O 1
ATOM 1832 N N . ALA A 1 249 ? -8.586 14.590 -0.733 1.00 41.16 249 ALA A N 1
ATOM 1833 C CA . ALA A 1 249 ? -8.634 13.801 -1.955 1.00 41.16 249 ALA A CA 1
ATOM 1834 C C . ALA A 1 249 ? -7.181 13.570 -2.392 1.00 41.16 249 ALA A C 1
ATOM 1836 O O . ALA A 1 249 ? -6.418 14.533 -2.525 1.00 41.16 249 ALA A O 1
ATOM 1837 N N . GLY A 1 250 ? -6.785 12.307 -2.573 1.00 41.66 250 GLY A N 1
ATOM 1838 C CA . GLY A 1 250 ? -5.499 11.989 -3.187 1.00 41.66 250 GLY A CA 1
ATOM 1839 C C . GLY A 1 250 ? -5.428 12.713 -4.527 1.00 41.66 250 GLY A C 1
ATOM 1840 O O . GLY A 1 250 ? -6.355 12.617 -5.330 1.00 41.66 250 GLY A O 1
ATOM 1841 N N . SER A 1 251 ? -4.386 13.512 -4.738 1.00 31.77 251 SER A N 1
ATOM 1842 C CA . SER A 1 251 ? -4.268 14.420 -5.875 1.00 31.77 251 SER A CA 1
ATOM 1843 C C . SER A 1 251 ? -4.101 13.652 -7.188 1.00 31.77 251 SER A C 1
ATOM 1845 O O . SER A 1 251 ? -2.980 13.533 -7.661 1.00 31.77 251 SER A O 1
ATOM 1847 N N . GLY A 1 252 ? -5.175 13.100 -7.762 1.00 35.91 252 GLY A N 1
ATOM 1848 C CA . GLY A 1 252 ? -5.280 12.681 -9.170 1.00 35.91 252 GLY A CA 1
ATOM 1849 C C . GLY A 1 252 ? -4.169 11.785 -9.740 1.00 35.91 252 GLY A C 1
ATOM 1850 O O . GLY A 1 252 ? -4.061 11.662 -10.953 1.00 35.91 252 GLY A O 1
ATOM 1851 N N . GLY A 1 253 ? -3.325 11.179 -8.910 1.00 40.22 253 GLY A N 1
ATOM 1852 C CA . GLY A 1 253 ? -2.109 10.510 -9.343 1.00 40.22 253 GLY A CA 1
ATOM 1853 C C . GLY A 1 253 ? -1.471 9.774 -8.177 1.00 40.22 253 GLY A C 1
ATOM 1854 O O . GLY A 1 253 ? -1.261 10.374 -7.130 1.00 40.22 253 GLY A O 1
ATOM 1855 N N . ALA A 1 254 ? -1.187 8.488 -8.396 1.00 51.50 254 ALA A N 1
ATOM 1856 C CA . ALA A 1 254 ? -0.659 7.508 -7.447 1.00 51.50 254 ALA A CA 1
ATOM 1857 C C . ALA A 1 254 ? -1.427 7.415 -6.111 1.00 51.50 254 ALA A C 1
ATOM 1859 O O . ALA A 1 254 ? -1.467 8.327 -5.292 1.00 51.50 254 ALA A O 1
ATOM 1860 N N . CYS A 1 255 ? -2.018 6.249 -5.870 1.00 55.59 255 CYS A N 1
ATOM 1861 C CA . CYS A 1 255 ? -2.693 5.878 -4.634 1.00 55.59 255 CYS A CA 1
ATOM 1862 C C . CYS A 1 255 ? -1.900 6.278 -3.348 1.00 55.59 255 CYS A C 1
ATOM 1864 O O . CYS A 1 255 ? -0.884 5.639 -3.054 1.00 55.59 255 CYS A O 1
ATOM 1866 N N . PRO A 1 256 ? -2.345 7.260 -2.521 1.00 52.34 256 PRO A N 1
ATOM 1867 C CA . PRO A 1 256 ? -1.737 7.648 -1.235 1.00 52.34 256 PRO A CA 1
ATOM 1868 C C . PRO A 1 256 ? -1.587 6.511 -0.214 1.00 52.34 256 PRO A C 1
ATOM 1870 O O . PRO A 1 256 ? -0.905 6.678 0.797 1.00 52.34 256 PRO A O 1
ATOM 1873 N N . MET A 1 257 ? -2.174 5.339 -0.471 1.00 56.62 257 MET A N 1
ATOM 1874 C CA . MET A 1 257 ? -2.078 4.160 0.389 1.00 56.62 257 MET A CA 1
ATOM 1875 C C . MET A 1 257 ? -0.658 3.750 0.751 1.00 56.62 257 MET A C 1
ATOM 1877 O O . MET A 1 257 ? -0.472 3.196 1.829 1.00 56.62 257 MET A O 1
ATOM 1881 N N . GLY A 1 258 ? 0.333 3.979 -0.119 1.00 55.66 258 GLY A N 1
ATOM 1882 C CA . GLY A 1 258 ? 1.668 3.415 0.074 1.00 55.66 258 GLY A CA 1
ATOM 1883 C C . GLY A 1 258 ? 2.279 3.775 1.433 1.00 55.66 258 GLY A C 1
ATOM 1884 O O . GLY A 1 258 ? 2.755 2.907 2.164 1.00 55.66 258 GLY A O 1
ATOM 1885 N N . VAL A 1 259 ? 2.232 5.049 1.815 1.00 58.41 259 VAL A N 1
ATOM 1886 C CA . VAL A 1 259 ? 2.833 5.496 3.080 1.00 58.41 259 VAL A CA 1
ATOM 1887 C C . VAL A 1 259 ? 2.001 5.043 4.279 1.00 58.41 259 VAL A C 1
ATOM 1889 O O . VAL A 1 259 ? 2.569 4.675 5.302 1.00 58.41 259 VAL A O 1
ATOM 1892 N N . PHE A 1 260 ? 0.672 5.014 4.158 1.00 57.72 260 PHE A N 1
ATOM 1893 C CA . PHE A 1 260 ? -0.217 4.734 5.284 1.00 57.72 260 PHE A CA 1
ATOM 1894 C C . PHE A 1 260 ? -0.410 3.242 5.547 1.00 57.72 260 PHE A C 1
ATOM 1896 O O . PHE A 1 260 ? -0.154 2.818 6.666 1.00 57.72 260 PHE A O 1
ATOM 1903 N N . LEU A 1 261 ? -0.769 2.432 4.546 1.00 55.47 261 LEU A N 1
ATOM 1904 C CA . LEU A 1 261 ? -1.028 0.994 4.718 1.00 55.47 261 LEU A CA 1
ATOM 1905 C C . LEU A 1 261 ? 0.208 0.183 5.083 1.00 55.47 261 LEU A C 1
ATOM 1907 O O . LEU A 1 261 ? 0.089 -0.874 5.699 1.00 55.47 261 LEU A O 1
ATOM 1911 N N . ALA A 1 262 ? 1.376 0.630 4.633 1.00 55.84 262 ALA A N 1
ATOM 1912 C CA . ALA A 1 262 ? 2.558 -0.209 4.609 1.00 55.84 262 ALA A CA 1
ATOM 1913 C C . ALA A 1 262 ? 3.837 0.632 4.833 1.00 55.84 262 ALA A C 1
ATOM 1915 O O . ALA A 1 262 ? 4.682 0.738 3.941 1.00 55.84 262 ALA A O 1
ATOM 1916 N N . PRO A 1 263 ? 4.008 1.254 6.016 1.00 51.38 263 PRO A N 1
ATOM 1917 C CA . PRO A 1 263 ? 5.154 2.126 6.300 1.00 51.38 263 PRO A CA 1
ATOM 1918 C C . PRO A 1 263 ? 6.487 1.369 6.376 1.00 51.38 263 PRO A C 1
ATOM 1920 O O . PRO A 1 263 ? 7.539 1.935 6.090 1.00 51.38 263 PRO A O 1
ATOM 1923 N N . GLY A 1 264 ? 6.447 0.067 6.679 1.00 43.38 264 GLY A N 1
ATOM 1924 C CA . GLY A 1 264 ? 7.598 -0.831 6.548 1.00 43.38 264 GLY A CA 1
ATOM 1925 C C . GLY A 1 264 ? 7.853 -1.268 5.105 1.00 43.38 264 GLY A C 1
ATOM 1926 O O . GLY A 1 264 ? 8.947 -1.679 4.768 1.00 43.38 264 GLY A O 1
ATOM 1927 N N . PHE A 1 265 ? 6.873 -1.129 4.215 1.00 49.00 265 PHE A N 1
ATOM 1928 C CA . PHE A 1 265 ? 6.938 -1.529 2.805 1.00 49.00 265 PHE A CA 1
ATOM 1929 C C . PHE A 1 265 ? 7.612 -0.441 1.952 1.00 49.00 265 PHE A C 1
ATOM 1931 O O . PHE A 1 265 ? 7.280 -0.267 0.786 1.00 49.00 265 PHE A O 1
ATOM 1938 N N . GLY A 1 266 ? 8.496 0.360 2.552 1.00 42.53 266 GLY A N 1
ATOM 1939 C CA . GLY A 1 266 ? 8.936 1.628 1.981 1.00 42.53 266 GLY A CA 1
ATOM 1940 C C . GLY A 1 266 ? 9.986 2.421 2.764 1.00 42.53 266 GLY A C 1
ATOM 1941 O O . GLY A 1 266 ? 10.239 3.554 2.360 1.00 42.53 266 GLY A O 1
ATOM 1942 N N . SER A 1 267 ? 10.535 1.887 3.864 1.00 33.81 267 SER A N 1
ATOM 1943 C CA . SER A 1 267 ? 11.607 2.524 4.648 1.00 33.81 267 SER A CA 1
ATOM 1944 C C . SER A 1 267 ? 12.936 1.801 4.489 1.00 33.81 267 SER A C 1
ATOM 1946 O O . SER A 1 267 ? 12.913 0.557 4.369 1.00 33.81 267 SER A O 1
#

pLDDT: mean 82.04, std 17.36, range [26.95, 97.75]

Sequence (267 aa):
MSLLALIAAASLSGPIDCQSREAVLDATRPVLAAWNAQKWEEAKSGADAVIAACGKAEGTEAAYALGSDLAYRDGDFASALNLAQNVPRHGPSPLARLAGLTAVQSAIALGDAEAAEREKLAVSAAIVAALTFPDGPIRGRMLGGFAAGENMVIAVEGDYKNGPFVRHLTFIVVPREPLKPLRTLMLTTSPASAMMDLEGVYAFDEYACDRHVLLDIIQSDHQPTYDEMRARVEAHLTQPADGISASSAGSGGACPMGVFLAPGFGS

Foldseek 3Di:
DDDDDPDDPPDPPDQQDQPDLVSLQVLLVVLVVCVVVVVLVSNLVSLCSSCVRHPLRHNNLSSLLSNLQSCVLVVVLVSNLVSLVSHDLDEQALSNLSSLQSNLLSCLSVVPLVSNLVSLVSNLVSLVRLCCPCPFPWNWDWPAWDDQPQWIWTKIATWDDQPQKTWGIKIWIRGNRRNDFIKIWTKIDGPVCVVVVVPQWIWIWMFWQFWIFTADIGRDPDDDDPVNVVVVVSCCRHPPDPGPDDIDGPPSGGRPCSRPSHVSSND

Nearest PDB structures (foldseek):
  5wby-assembly1_B  TM=6.614E-01  e=1.638E-01  Homo sapiens
  5wby-assembly2_A  TM=6.599E-01  e=2.349E-01  Homo sapiens
  2ho1-assembly1_A  TM=6.112E-01  e=2.604E-01  Pseudomonas aeruginosa PAO1
  3jbz-assembly1_A  TM=6.630E-01  e=5.354E-01  Homo sapiens
  4jt6-assembly2_A  TM=6.322E-01  e=1.159E+00  Homo sapiens